Protein AF-A0A417KVK8-F1 (afdb_monomer_lite)

Secondary structure (DSSP, 8-state):
-HHHHHHHHHHHHTT-----S--TTTT-HHHHHHHHHHHHHHHHHHHHHTTS----GGGHHHHHHHHHHTTHHHHHHHHHHHHHHHHHHHH-TTHHHHHIIIIIIHHHHHHHHHHHHHHHHHHHTT----HHHHHHHHTTSS-SSS--HHHHHHHHHHHHHHHHHHHTTT-HHHHHHHHHHHHHHHHHHHTTTS-GGGTSSTHHHHHHHHHHHHHHHHHHHHTSSTTGGGTTHHHHHHHHHHHHHH-

Structure (mmCIF, N/CA/C/O backbone):
data_AF-A0A417KVK8-F1
#
_entry.id   AF-A0A417KVK8-F1
#
loop_
_atom_site.group_PDB
_atom_site.id
_atom_site.type_symbol
_atom_site.label_atom_id
_atom_site.label_alt_id
_atom_site.label_comp_id
_atom_site.label_asym_id
_atom_site.label_entity_id
_atom_site.label_seq_id
_atom_site.pdbx_PDB_ins_code
_atom_site.Cartn_x
_atom_site.Cartn_y
_atom_site.Cartn_z
_atom_site.occupancy
_atom_site.B_iso_or_equiv
_atom_site.auth_seq_id
_atom_site.auth_comp_id
_atom_site.auth_asym_id
_atom_site.auth_atom_id
_atom_site.pdbx_PDB_model_num
ATOM 1 N N . MET A 1 1 ? 13.192 10.865 -20.534 1.00 74.31 1 MET A N 1
ATOM 2 C CA . MET A 1 1 ? 12.092 11.013 -19.548 1.00 74.31 1 MET A CA 1
ATOM 3 C C . MET A 1 1 ? 11.562 12.454 -19.491 1.00 74.31 1 MET A C 1
ATOM 5 O O . MET A 1 1 ? 10.431 12.672 -19.072 1.00 74.31 1 MET A O 1
ATOM 9 N N . THR A 1 2 ? 12.319 13.420 -20.015 1.00 75.25 2 THR A N 1
ATOM 10 C CA . THR A 1 2 ? 11.975 14.846 -20.167 1.00 75.25 2 THR A CA 1
ATOM 11 C C . THR A 1 2 ? 10.549 15.173 -20.626 1.00 75.25 2 THR A C 1
ATOM 13 O O . THR A 1 2 ? 9.861 15.899 -19.918 1.00 75.25 2 THR A O 1
ATOM 16 N N . ILE A 1 3 ? 10.072 14.644 -21.763 1.00 79.25 3 ILE A N 1
ATOM 17 C CA . ILE A 1 3 ? 8.721 14.967 -22.276 1.00 79.25 3 ILE A CA 1
ATOM 18 C C . ILE A 1 3 ? 7.646 14.557 -21.263 1.00 79.25 3 ILE A C 1
ATOM 20 O O . ILE A 1 3 ? 6.765 15.348 -20.951 1.00 79.25 3 ILE A O 1
ATOM 24 N N . VAL A 1 4 ? 7.769 13.359 -20.681 1.00 78.69 4 VAL A N 1
ATOM 25 C CA . VAL A 1 4 ? 6.835 12.851 -19.665 1.00 78.69 4 VAL A CA 1
ATOM 26 C C . VAL A 1 4 ? 6.822 13.754 -18.430 1.00 78.69 4 VAL A C 1
ATOM 28 O O . VAL A 1 4 ? 5.748 14.079 -17.933 1.00 78.69 4 VAL A O 1
ATOM 31 N N . LEU A 1 5 ? 7.991 14.200 -17.955 1.00 76.19 5 LEU A N 1
ATOM 32 C CA . LEU A 1 5 ? 8.084 15.126 -16.820 1.00 76.19 5 LEU A CA 1
ATOM 33 C C . LEU A 1 5 ? 7.424 16.474 -17.118 1.00 76.19 5 LEU A C 1
ATOM 35 O O . LEU A 1 5 ? 6.699 16.989 -16.271 1.00 76.19 5 LEU A O 1
ATOM 39 N N . ILE A 1 6 ? 7.639 17.020 -18.316 1.00 78.44 6 ILE A N 1
ATOM 40 C CA . ILE A 1 6 ? 7.026 18.278 -18.756 1.00 78.44 6 ILE A CA 1
ATOM 41 C C . ILE A 1 6 ? 5.503 18.124 -18.821 1.00 78.44 6 ILE A C 1
ATOM 43 O O . ILE A 1 6 ? 4.779 18.947 -18.267 1.00 78.44 6 ILE A O 1
ATOM 47 N N . THR A 1 7 ? 5.000 17.044 -19.425 1.00 80.50 7 THR A N 1
ATOM 48 C CA . THR A 1 7 ? 3.560 16.762 -19.489 1.00 80.50 7 THR A CA 1
ATOM 49 C C . THR A 1 7 ? 2.951 16.624 -18.096 1.00 80.50 7 THR A C 1
ATOM 51 O O . THR A 1 7 ? 1.935 17.250 -17.815 1.00 80.50 7 THR A O 1
ATOM 54 N N . VAL A 1 8 ? 3.580 15.859 -17.200 1.00 77.19 8 VAL A N 1
ATOM 55 C CA . VAL A 1 8 ? 3.133 15.710 -15.806 1.00 77.19 8 VAL A CA 1
ATOM 56 C C . VAL A 1 8 ? 3.113 17.056 -15.084 1.00 77.19 8 VAL A C 1
ATOM 58 O O . VAL A 1 8 ? 2.142 17.357 -14.396 1.00 77.19 8 VAL A O 1
ATOM 61 N N . PHE A 1 9 ? 4.152 17.874 -15.253 1.00 76.50 9 PHE A N 1
ATOM 62 C CA . PHE A 1 9 ? 4.239 19.201 -14.649 1.00 76.50 9 PHE A CA 1
ATOM 63 C C . PHE A 1 9 ? 3.091 20.105 -15.109 1.00 76.50 9 PHE A C 1
ATOM 65 O O . PHE A 1 9 ? 2.411 20.703 -14.279 1.00 76.50 9 PHE A O 1
ATOM 72 N N . PHE A 1 10 ? 2.802 20.141 -16.411 1.00 79.50 10 PHE A N 1
ATOM 73 C CA . PHE A 1 10 ? 1.665 20.903 -16.923 1.00 79.50 10 PHE A CA 1
ATOM 74 C C . PHE A 1 10 ? 0.318 20.337 -16.465 1.00 79.50 10 PHE A C 1
ATOM 76 O O . PHE A 1 10 ? -0.562 21.119 -16.133 1.00 79.50 10 PHE A O 1
ATOM 83 N N . LEU A 1 11 ? 0.150 19.014 -16.374 1.00 76.12 11 LEU A N 1
ATOM 84 C CA . LEU A 1 11 ? -1.084 18.399 -15.858 1.00 76.12 11 LEU A CA 1
ATOM 85 C C . LEU A 1 11 ? -1.341 18.739 -14.384 1.00 76.12 11 LEU A C 1
ATOM 87 O O . LEU A 1 11 ? -2.485 18.962 -14.002 1.00 76.12 11 LEU A O 1
ATOM 91 N N . ILE A 1 12 ? -0.280 18.805 -13.579 1.00 72.38 12 ILE A N 1
ATOM 92 C CA . ILE A 1 12 ? -0.307 19.251 -12.179 1.00 72.38 12 ILE A CA 1
ATOM 93 C C . ILE A 1 12 ? -0.721 20.730 -12.097 1.00 72.38 12 ILE A C 1
ATOM 95 O O . ILE A 1 12 ? -1.483 21.109 -11.220 1.00 72.38 12 ILE A O 1
ATOM 99 N N . LEU A 1 13 ? -0.268 21.583 -13.016 1.00 71.12 13 LEU A N 1
ATOM 100 C CA . LEU A 1 13 ? -0.592 23.016 -12.986 1.00 71.12 13 LEU A CA 1
ATOM 101 C C . LEU A 1 13 ? -1.913 23.384 -13.679 1.00 71.12 13 LEU A C 1
ATOM 103 O O . LEU A 1 13 ? -2.483 24.436 -13.404 1.00 71.12 13 LEU A O 1
ATOM 107 N N . TRP A 1 14 ? -2.422 22.542 -14.582 1.00 67.38 14 TRP A N 1
ATOM 108 C CA . TRP A 1 14 ? -3.566 22.864 -15.446 1.00 67.38 14 TRP A CA 1
ATOM 109 C C . TRP A 1 14 ? -4.837 23.221 -14.663 1.00 67.38 14 TRP A C 1
ATOM 111 O O . TRP A 1 14 ? -5.709 23.936 -15.155 1.00 67.38 14 TRP A O 1
ATOM 121 N N . ARG A 1 15 ? -4.968 22.724 -13.434 1.00 63.44 15 ARG A N 1
ATOM 122 C CA . ARG A 1 15 ? -6.154 22.937 -12.605 1.00 63.44 15 ARG A CA 1
ATOM 123 C C . ARG A 1 15 ? -5.766 23.113 -11.147 1.00 63.44 15 ARG A C 1
ATOM 125 O O . ARG A 1 15 ? -6.231 22.389 -10.280 1.00 63.44 15 ARG A O 1
ATOM 132 N N . SER A 1 16 ? -4.831 24.032 -10.947 1.00 63.03 16 SER A N 1
ATOM 133 C CA . SER A 1 16 ? -4.164 24.286 -9.686 1.00 63.03 16 SER A CA 1
ATOM 134 C C . SER A 1 16 ? -4.627 25.637 -9.086 1.00 63.03 16 SER A C 1
ATOM 136 O O . SER A 1 16 ? -4.279 26.685 -9.633 1.00 63.03 16 SER A O 1
ATOM 138 N N . ARG A 1 17 ? -5.394 25.664 -7.981 1.00 55.22 17 ARG A N 1
ATOM 139 C CA . ARG A 1 17 ? -5.840 26.893 -7.277 1.00 55.22 17 ARG A CA 1
ATOM 140 C C . ARG A 1 17 ? -5.241 27.086 -5.887 1.00 55.22 17 ARG A C 1
ATOM 142 O O . ARG A 1 17 ? -5.556 26.347 -4.959 1.00 55.22 17 ARG A O 1
ATOM 149 N N . ILE A 1 18 ? -4.517 28.186 -5.691 1.00 57.28 18 ILE A N 1
ATOM 150 C CA . ILE A 1 18 ? -3.915 28.552 -4.399 1.00 57.28 18 ILE A CA 1
ATOM 151 C C . ILE A 1 18 ? -4.988 28.717 -3.308 1.00 57.28 18 ILE A C 1
ATOM 153 O O . ILE A 1 18 ? -5.896 29.541 -3.425 1.00 57.28 18 ILE A O 1
ATOM 157 N N . CYS A 1 19 ? -4.864 27.951 -2.220 1.00 55.81 19 CYS A N 1
ATOM 158 C CA . CYS A 1 19 ? -5.736 28.060 -1.051 1.00 55.81 19 CYS A CA 1
ATOM 159 C C . CYS A 1 19 ? -5.069 28.922 0.037 1.00 55.81 19 CYS A C 1
ATOM 161 O O . CYS A 1 19 ? -4.120 28.487 0.692 1.00 55.81 19 CYS A O 1
ATOM 163 N N . ASN A 1 20 ? -5.567 30.150 0.222 1.00 48.94 20 ASN A N 1
ATOM 164 C CA . ASN A 1 20 ? -4.987 31.135 1.149 1.00 48.94 20 ASN A CA 1
ATOM 165 C C . ASN A 1 20 ? -5.383 30.922 2.622 1.00 48.94 20 ASN A C 1
ATOM 167 O O . ASN A 1 20 ? -4.657 31.349 3.516 1.00 48.94 20 ASN A O 1
ATOM 171 N N . ASN A 1 21 ? -6.489 30.223 2.887 1.00 52.25 21 ASN A N 1
ATOM 172 C CA . ASN A 1 21 ? -6.938 29.897 4.242 1.00 52.25 21 ASN A CA 1
ATOM 173 C C . ASN A 1 21 ? -6.628 28.426 4.546 1.00 52.25 21 ASN A C 1
ATOM 175 O O . ASN A 1 21 ? -6.620 27.589 3.648 1.00 52.25 21 ASN A O 1
ATOM 179 N N . GLY A 1 22 ? -6.314 28.096 5.803 1.00 53.50 22 GLY A N 1
ATOM 180 C CA . GLY A 1 22 ? -6.083 26.701 6.200 1.00 53.50 22 GLY A CA 1
ATOM 181 C C . GLY A 1 22 ? -7.221 25.783 5.752 1.00 53.50 22 GLY A C 1
ATOM 182 O O . GLY A 1 22 ? -8.382 26.171 5.806 1.00 53.50 22 GLY A O 1
ATOM 183 N N . TYR A 1 23 ? -6.880 24.583 5.283 1.00 58.12 23 TYR A N 1
ATOM 184 C CA . TYR A 1 23 ? -7.872 23.599 4.867 1.00 58.12 23 TYR A CA 1
ATOM 185 C C . TYR A 1 23 ? -8.206 22.662 6.032 1.00 58.12 23 TYR A C 1
ATOM 187 O O . TYR A 1 23 ? -7.386 21.828 6.422 1.00 58.12 23 TYR A O 1
ATOM 195 N N . ASP A 1 24 ? -9.428 22.775 6.552 1.00 59.59 24 ASP A N 1
ATOM 196 C CA . ASP A 1 24 ? -9.931 21.960 7.669 1.00 59.59 24 ASP A CA 1
ATOM 197 C C . ASP A 1 24 ? -10.247 20.508 7.267 1.00 59.59 24 ASP A C 1
ATOM 199 O O . ASP A 1 24 ? -10.441 19.638 8.116 1.00 59.59 24 ASP A O 1
ATOM 203 N N . GLY A 1 25 ? -10.254 20.203 5.966 1.00 66.50 25 GLY A N 1
ATOM 204 C CA . GLY A 1 25 ? -1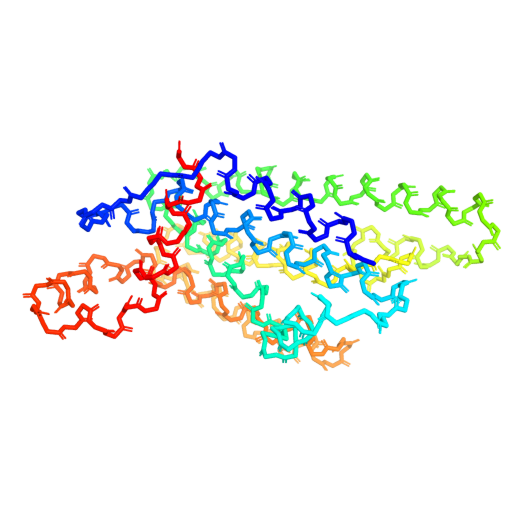0.509 18.863 5.439 1.00 66.50 25 GLY A CA 1
ATOM 205 C C . GLY A 1 25 ? -9.288 17.937 5.425 1.00 66.50 25 GLY A C 1
ATOM 206 O O . GLY A 1 25 ? -9.289 16.967 4.662 1.00 66.50 25 GLY A O 1
ATOM 207 N N . TYR A 1 26 ? -8.248 18.194 6.228 1.00 70.38 26 TYR A N 1
ATOM 208 C CA . TYR A 1 26 ? -7.096 17.291 6.300 1.00 70.38 26 TYR A CA 1
ATOM 209 C C . TYR A 1 26 ? -7.546 15.862 6.633 1.00 70.38 26 TYR A C 1
ATOM 211 O O . TYR A 1 26 ? -8.398 15.623 7.491 1.00 70.38 26 TYR A O 1
ATOM 219 N N . MET A 1 27 ? -7.000 14.889 5.898 1.00 78.00 27 MET A N 1
ATOM 220 C CA . MET A 1 27 ? -7.424 13.481 5.946 1.00 78.00 27 MET A CA 1
ATOM 221 C C . MET A 1 27 ? -8.850 13.205 5.424 1.00 78.00 27 MET A C 1
ATOM 223 O O . MET A 1 27 ? -9.421 12.149 5.726 1.00 78.00 27 MET A O 1
ATOM 227 N N . SER A 1 28 ? -9.431 14.102 4.617 1.00 81.94 28 SER A N 1
ATOM 228 C CA . SER A 1 28 ? -10.636 13.804 3.835 1.00 81.94 28 SER A CA 1
ATOM 229 C C . SER A 1 28 ? -10.352 12.751 2.759 1.00 81.94 28 SER A C 1
ATOM 231 O O . SER A 1 28 ? -9.211 12.512 2.346 1.00 81.94 28 SER A O 1
ATOM 233 N N . ARG A 1 29 ? -11.413 12.089 2.282 1.00 82.56 29 ARG A N 1
ATOM 234 C CA . ARG A 1 29 ? -11.294 11.122 1.180 1.00 82.56 29 ARG A CA 1
ATOM 235 C C . ARG A 1 29 ? -10.738 11.787 -0.078 1.00 82.56 29 ARG A C 1
ATOM 237 O O . ARG A 1 29 ? -9.878 11.204 -0.724 1.00 82.56 29 ARG A O 1
ATOM 244 N N . GLU A 1 30 ? -11.208 12.990 -0.379 1.00 80.50 30 GLU A N 1
ATOM 245 C CA . GLU A 1 30 ? -10.742 13.781 -1.513 1.00 80.50 30 GLU A CA 1
ATOM 246 C C . GLU A 1 30 ? -9.243 14.065 -1.386 1.00 80.50 30 GLU A C 1
ATOM 248 O O . GLU A 1 30 ? -8.463 13.634 -2.228 1.00 80.50 30 GLU A O 1
ATOM 253 N N . GLN A 1 31 ? -8.797 14.641 -0.268 1.00 79.62 31 GLN A N 1
ATOM 254 C CA . GLN A 1 31 ? -7.387 14.983 -0.085 1.00 79.62 31 GLN A CA 1
ATOM 255 C C . GLN A 1 31 ? -6.461 13.767 -0.098 1.00 79.62 31 GLN A C 1
ATOM 257 O O . GLN A 1 31 ? -5.410 13.796 -0.734 1.00 79.62 31 GLN A O 1
ATOM 262 N N . THR A 1 32 ? -6.840 12.679 0.571 1.00 83.81 32 THR A N 1
ATOM 263 C CA . THR A 1 32 ? -6.030 11.449 0.555 1.00 83.81 32 THR A CA 1
ATOM 264 C C . THR A 1 32 ? -5.944 10.834 -0.845 1.00 83.81 32 THR A C 1
ATOM 266 O O . THR A 1 32 ? -4.894 10.304 -1.210 1.00 83.81 32 THR A O 1
ATOM 269 N N . GLN A 1 33 ? -7.000 10.944 -1.661 1.00 80.88 33 GLN A N 1
ATOM 270 C CA . GLN A 1 33 ? -6.974 10.540 -3.069 1.00 80.88 33 GLN A CA 1
ATOM 271 C C . GLN A 1 33 ? -6.077 11.448 -3.912 1.00 80.88 33 GLN A C 1
ATOM 273 O O . GLN A 1 33 ? -5.300 10.926 -4.707 1.00 80.88 33 GLN A O 1
ATOM 278 N N . MET A 1 34 ? -6.128 12.767 -3.713 1.00 80.81 34 MET A N 1
ATOM 279 C CA . MET A 1 34 ? -5.267 13.716 -4.427 1.00 80.81 34 MET A CA 1
ATOM 280 C C . MET A 1 34 ? -3.782 13.472 -4.121 1.00 80.81 34 MET A C 1
ATOM 282 O O . MET A 1 34 ? -2.969 13.375 -5.038 1.00 80.81 34 MET A O 1
ATOM 286 N N . ILE A 1 35 ? -3.433 13.274 -2.843 1.00 81.94 35 ILE A N 1
ATOM 287 C CA . ILE A 1 35 ? -2.062 12.935 -2.431 1.00 81.94 35 ILE A CA 1
ATOM 288 C C . ILE A 1 35 ? -1.630 11.619 -3.087 1.00 81.94 35 ILE A C 1
ATOM 290 O O . ILE A 1 35 ? -0.596 11.575 -3.745 1.00 81.94 35 ILE A O 1
ATOM 294 N N . ASN A 1 36 ? -2.437 10.559 -2.988 1.00 83.44 36 ASN A N 1
ATOM 295 C CA . ASN A 1 36 ? -2.136 9.290 -3.660 1.00 83.44 36 ASN A CA 1
ATOM 296 C C . ASN A 1 36 ? -2.001 9.439 -5.186 1.00 83.44 36 ASN A C 1
ATOM 298 O O . ASN A 1 36 ? -1.184 8.747 -5.786 1.00 83.44 36 ASN A O 1
ATOM 302 N N . GLY A 1 37 ? -2.757 10.350 -5.805 1.00 83.06 37 GLY A N 1
ATOM 303 C CA . GLY A 1 37 ? -2.653 10.708 -7.221 1.00 83.06 37 GLY A CA 1
ATOM 304 C C . GLY A 1 37 ? -1.284 11.284 -7.601 1.00 83.06 37 GLY A C 1
ATOM 305 O O . GLY A 1 37 ? -0.702 10.906 -8.613 1.00 83.06 37 GLY A O 1
ATOM 306 N N . ILE A 1 38 ? -0.707 12.137 -6.760 1.00 81.62 38 ILE A N 1
ATOM 307 C CA . ILE A 1 38 ? 0.657 12.645 -6.978 1.00 81.62 38 ILE A CA 1
ATOM 308 C C . ILE A 1 38 ? 1.688 11.532 -6.761 1.00 81.62 38 ILE A C 1
ATOM 310 O O . ILE A 1 38 ? 2.600 11.348 -7.567 1.00 81.62 38 ILE A O 1
ATOM 314 N N . PHE A 1 39 ? 1.527 10.734 -5.706 1.00 83.81 39 PHE A N 1
ATOM 315 C CA . PHE A 1 39 ? 2.459 9.648 -5.408 1.00 83.81 39 PHE A CA 1
ATOM 316 C C . PHE A 1 39 ? 2.421 8.527 -6.459 1.00 83.81 39 PHE A C 1
ATOM 318 O O . PHE A 1 39 ? 3.457 7.915 -6.710 1.00 83.81 39 PHE A O 1
ATOM 325 N N . ILE A 1 40 ? 1.287 8.269 -7.126 1.00 86.69 40 ILE A N 1
ATOM 326 C CA . ILE A 1 40 ? 1.214 7.213 -8.155 1.00 86.69 40 ILE A CA 1
ATOM 327 C C . ILE A 1 40 ? 1.977 7.627 -9.410 1.00 86.69 40 ILE A C 1
ATOM 329 O O . ILE A 1 40 ? 2.618 6.786 -10.034 1.00 86.69 40 ILE A O 1
ATOM 333 N N . ILE A 1 41 ? 2.002 8.925 -9.722 1.00 83.38 41 ILE A N 1
ATOM 334 C CA . ILE A 1 41 ? 2.847 9.472 -10.785 1.00 83.38 41 ILE A CA 1
ATOM 335 C C . ILE A 1 41 ? 4.326 9.272 -10.432 1.00 83.38 41 ILE A C 1
ATOM 337 O O . ILE A 1 41 ? 5.097 8.827 -11.277 1.00 83.38 41 ILE A O 1
ATOM 341 N N . LEU A 1 42 ? 4.728 9.518 -9.179 1.00 82.69 42 LEU A N 1
ATOM 342 C CA . LEU A 1 42 ? 6.103 9.259 -8.732 1.00 82.69 42 LEU A CA 1
ATOM 343 C C . LEU A 1 42 ? 6.476 7.770 -8.821 1.00 82.69 42 LEU A C 1
ATOM 345 O O . LEU A 1 42 ? 7.580 7.443 -9.256 1.00 82.69 42 LEU A O 1
ATOM 349 N N . VAL A 1 43 ? 5.563 6.862 -8.455 1.00 86.19 43 VAL A N 1
ATOM 350 C CA . VAL A 1 43 ? 5.755 5.408 -8.620 1.00 86.19 43 VAL A CA 1
ATOM 351 C C . VAL A 1 43 ? 5.900 5.041 -10.096 1.00 86.19 43 VAL A C 1
ATOM 353 O O . VAL A 1 43 ? 6.817 4.301 -10.452 1.00 86.19 43 VAL A O 1
ATOM 356 N N . PHE A 1 44 ? 5.039 5.581 -10.961 1.00 85.06 44 PHE A N 1
ATOM 357 C CA . PHE A 1 44 ? 5.108 5.360 -12.403 1.00 85.06 44 PHE A CA 1
ATOM 358 C C . PHE A 1 44 ? 6.448 5.826 -12.980 1.00 85.06 44 PHE A C 1
ATOM 360 O O . PHE A 1 44 ? 7.128 5.050 -13.647 1.00 85.06 44 PHE A O 1
ATOM 367 N N . LEU A 1 45 ? 6.877 7.051 -12.663 1.00 83.12 45 LEU A N 1
ATOM 368 C CA . LEU A 1 45 ? 8.162 7.595 -13.110 1.00 83.12 45 LEU A CA 1
ATOM 369 C C . LEU A 1 45 ? 9.345 6.769 -12.597 1.00 83.12 45 LEU A C 1
ATOM 371 O O . LEU A 1 45 ? 10.318 6.570 -13.321 1.00 83.12 45 LEU A O 1
ATOM 375 N N . ARG A 1 46 ? 9.267 6.245 -11.368 1.00 84.19 46 ARG A N 1
ATOM 376 C CA . ARG A 1 46 ? 10.299 5.358 -10.824 1.00 84.19 46 ARG A CA 1
ATOM 377 C C . ARG A 1 46 ? 10.411 4.062 -11.613 1.00 84.19 46 ARG A C 1
ATOM 379 O O . ARG A 1 46 ? 11.530 3.652 -11.894 1.00 84.19 46 ARG A O 1
ATOM 386 N N . HIS A 1 47 ? 9.291 3.433 -11.958 1.00 84.62 47 HIS A N 1
ATOM 387 C CA . HIS A 1 47 ? 9.312 2.244 -12.808 1.00 84.62 47 HIS A CA 1
ATOM 388 C C . HIS A 1 47 ? 9.811 2.574 -14.210 1.00 84.62 47 HIS A C 1
ATOM 390 O O . HIS A 1 47 ? 10.650 1.854 -14.734 1.00 84.62 47 HIS A O 1
ATOM 396 N N . PHE A 1 48 ? 9.382 3.697 -14.784 1.00 82.75 48 PHE A N 1
ATOM 397 C CA . PHE A 1 48 ? 9.849 4.148 -16.092 1.00 82.75 48 PHE A CA 1
ATOM 398 C C . PHE A 1 48 ? 11.371 4.345 -16.129 1.00 82.75 48 PHE A C 1
ATOM 400 O O . PHE A 1 48 ? 12.026 3.867 -17.050 1.00 82.75 48 PHE A O 1
ATOM 407 N N . ASN A 1 49 ? 11.949 4.949 -15.087 1.00 81.75 49 ASN A N 1
ATOM 408 C CA . ASN A 1 49 ? 13.396 5.118 -14.920 1.00 81.75 49 ASN A CA 1
ATOM 409 C C . ASN A 1 49 ? 14.178 3.785 -14.906 1.00 81.75 49 ASN A C 1
ATOM 411 O O . ASN A 1 49 ? 15.360 3.762 -15.216 1.00 81.75 49 ASN A O 1
ATOM 415 N N . GLN A 1 50 ? 13.547 2.650 -14.589 1.00 81.06 50 GLN A N 1
ATOM 416 C CA . GLN A 1 50 ? 14.225 1.346 -14.674 1.00 81.06 50 GLN A CA 1
ATOM 417 C C . GLN A 1 50 ? 14.474 0.904 -16.124 1.00 81.06 50 GLN A C 1
ATOM 419 O O . GLN A 1 50 ? 15.318 0.043 -16.354 1.00 81.06 50 GLN A O 1
ATOM 424 N N . TYR A 1 51 ? 13.760 1.492 -17.088 1.00 79.25 51 TYR A N 1
ATOM 425 C CA . TYR A 1 51 ? 13.797 1.106 -18.500 1.00 79.25 51 TYR A CA 1
ATOM 426 C C . TYR A 1 51 ? 14.449 2.150 -19.412 1.00 79.25 51 TYR A C 1
ATOM 428 O O . TYR A 1 51 ? 14.703 1.858 -20.578 1.00 79.25 51 TYR A O 1
ATOM 436 N N . VAL A 1 52 ? 14.715 3.364 -18.920 1.00 80.50 52 VAL A N 1
ATOM 437 C CA . VAL A 1 52 ? 15.303 4.447 -19.722 1.00 80.50 52 VAL A CA 1
ATOM 438 C C . VAL A 1 52 ? 16.554 5.007 -19.061 1.00 80.50 52 VAL A C 1
ATOM 440 O O . VAL A 1 52 ? 16.596 5.200 -17.850 1.00 80.50 52 VAL A O 1
ATOM 443 N N . GLN A 1 53 ? 17.571 5.315 -19.865 1.00 74.12 53 GLN A N 1
ATOM 444 C CA . GLN A 1 53 ? 18.743 6.037 -19.378 1.00 74.12 53 GLN A CA 1
ATOM 445 C C . GLN A 1 53 ? 18.398 7.513 -19.167 1.00 74.12 53 GLN A C 1
ATOM 447 O O . GLN A 1 53 ? 17.746 8.135 -20.011 1.00 74.12 53 GLN A O 1
ATOM 452 N N . LEU A 1 54 ? 18.839 8.062 -18.036 1.00 72.00 54 LEU A N 1
ATOM 453 C CA . LEU A 1 54 ? 18.614 9.454 -17.667 1.00 72.00 54 LEU A CA 1
ATOM 454 C C . LEU A 1 54 ? 19.907 10.244 -17.788 1.00 72.00 54 LEU A C 1
ATOM 456 O O . LEU A 1 54 ? 20.829 10.047 -17.000 1.00 72.00 54 LEU A O 1
ATOM 460 N N . ASN A 1 55 ? 19.948 11.142 -18.766 1.00 70.25 55 ASN A N 1
ATOM 461 C CA . ASN A 1 55 ? 21.141 11.910 -19.121 1.00 70.25 55 ASN A CA 1
ATOM 462 C C . ASN A 1 55 ? 20.884 13.429 -19.125 1.00 70.25 55 ASN A C 1
ATOM 464 O O . ASN A 1 55 ? 21.815 14.203 -19.333 1.00 70.25 55 ASN A O 1
ATOM 468 N N . ALA A 1 56 ? 19.641 13.885 -18.920 1.00 77.31 56 ALA A N 1
ATOM 469 C CA . ALA A 1 56 ? 19.289 15.300 -19.030 1.00 77.31 56 ALA A CA 1
ATOM 470 C C . ALA A 1 56 ? 19.266 16.018 -17.669 1.00 77.31 56 ALA A C 1
ATOM 472 O O . ALA A 1 56 ? 18.818 15.481 -16.660 1.00 77.31 56 ALA A O 1
ATOM 473 N N . VAL A 1 57 ? 19.666 17.295 -17.651 1.00 74.19 57 VAL A N 1
ATOM 474 C CA . VAL A 1 57 ? 19.719 18.132 -16.431 1.00 74.19 57 VAL A CA 1
ATOM 475 C C . VAL A 1 57 ? 18.349 18.262 -15.750 1.00 74.19 57 VAL A C 1
ATOM 477 O O . VAL A 1 57 ? 18.255 18.253 -14.525 1.00 74.19 57 VAL A O 1
ATOM 480 N N . ILE A 1 58 ? 17.266 18.302 -16.531 1.00 73.94 58 ILE A N 1
ATOM 481 C CA . ILE A 1 58 ? 15.884 18.357 -16.022 1.00 73.94 58 ILE A CA 1
ATOM 482 C C . ILE A 1 58 ? 15.469 17.096 -15.241 1.00 73.94 58 ILE A C 1
ATOM 484 O O . ILE A 1 58 ? 14.482 17.110 -14.510 1.00 73.94 58 ILE A O 1
ATOM 488 N N . GLU A 1 59 ? 16.229 16.005 -15.361 1.00 75.81 59 GLU A N 1
ATOM 489 C CA . GLU A 1 59 ? 15.971 14.725 -14.697 1.00 75.81 59 GLU A CA 1
ATOM 490 C C . GLU A 1 59 ? 16.648 14.658 -13.306 1.00 75.81 59 GLU A C 1
ATOM 492 O O . GLU A 1 59 ? 16.264 13.832 -12.474 1.00 75.81 59 GLU A O 1
ATOM 497 N N . VAL A 1 60 ? 17.583 15.576 -12.996 1.00 78.62 60 VAL A N 1
ATOM 498 C CA . VAL A 1 60 ? 18.322 15.649 -11.715 1.00 78.62 60 VAL A CA 1
ATOM 499 C C . VAL A 1 60 ? 17.405 15.829 -10.494 1.00 78.62 60 VAL A C 1
ATOM 501 O O . VAL A 1 60 ? 17.577 15.082 -9.525 1.00 78.62 60 VAL A O 1
ATOM 504 N N . PRO A 1 61 ? 16.400 16.732 -10.496 1.00 77.88 61 PRO A N 1
ATOM 505 C CA . PRO A 1 61 ? 15.489 16.871 -9.359 1.00 77.88 61 PRO A CA 1
ATOM 506 C C . PRO A 1 61 ? 14.701 15.586 -9.084 1.00 77.88 61 PRO A C 1
ATOM 508 O O . PRO A 1 61 ? 14.575 15.168 -7.935 1.00 77.88 61 PRO A O 1
ATOM 511 N N . PHE A 1 62 ? 14.221 14.913 -10.134 1.00 77.94 62 PHE A N 1
ATOM 512 C CA . PHE A 1 62 ? 13.520 13.639 -9.994 1.00 77.94 62 PHE A CA 1
ATOM 513 C C . PHE A 1 62 ? 14.435 12.549 -9.424 1.00 77.94 62 PHE A C 1
ATOM 515 O O . PHE A 1 62 ? 14.032 11.837 -8.507 1.00 77.94 62 PHE A O 1
ATOM 522 N N . LEU A 1 63 ? 15.672 12.437 -9.914 1.00 79.38 63 LEU A N 1
ATOM 523 C CA . LEU A 1 63 ? 16.657 11.477 -9.407 1.00 79.38 63 LEU A CA 1
ATOM 524 C C . LEU A 1 63 ? 16.958 11.692 -7.919 1.00 79.38 63 LEU A C 1
ATOM 526 O O . LEU A 1 63 ? 16.997 10.729 -7.148 1.00 79.38 63 LEU A O 1
ATOM 530 N N . TYR A 1 64 ? 17.117 12.950 -7.507 1.00 79.38 64 TYR A N 1
ATOM 531 C CA . TYR A 1 64 ? 17.333 13.322 -6.112 1.00 79.38 64 TYR A CA 1
ATOM 532 C C . TYR A 1 64 ? 16.131 12.955 -5.230 1.00 79.38 64 TYR A C 1
ATOM 534 O O . TYR A 1 64 ? 16.293 12.278 -4.212 1.00 79.38 64 TYR A O 1
ATOM 542 N N . LEU A 1 65 ? 14.913 13.310 -5.655 1.00 74.75 65 LEU A N 1
ATOM 543 C CA . LEU A 1 65 ? 13.679 12.957 -4.945 1.00 74.75 65 LEU A CA 1
ATOM 544 C C . LEU A 1 65 ? 13.483 11.439 -4.868 1.00 74.75 65 LEU A C 1
ATOM 546 O O . LEU A 1 65 ? 13.165 10.915 -3.805 1.00 74.75 65 LEU A O 1
ATOM 550 N N . ASN A 1 66 ? 13.717 10.712 -5.960 1.00 76.94 66 ASN A N 1
ATOM 551 C CA . ASN A 1 66 ? 13.605 9.255 -6.002 1.00 76.94 66 ASN A CA 1
ATOM 552 C C . ASN A 1 66 ? 14.581 8.583 -5.021 1.00 76.94 66 ASN A C 1
ATOM 554 O O . ASN A 1 66 ? 14.208 7.629 -4.334 1.00 76.94 66 ASN A O 1
ATOM 558 N N . LYS A 1 67 ? 15.806 9.112 -4.901 1.00 77.75 67 LYS A N 1
ATOM 559 C CA . LYS A 1 67 ? 16.800 8.640 -3.927 1.00 77.75 67 LYS A CA 1
ATOM 560 C C . LYS A 1 67 ? 16.363 8.903 -2.484 1.00 77.75 67 LYS A C 1
ATOM 562 O O . LYS A 1 67 ? 16.506 8.012 -1.653 1.00 77.75 67 LYS A O 1
ATOM 567 N N . ILE A 1 68 ? 15.825 10.089 -2.191 1.00 75.75 68 ILE A N 1
ATOM 568 C CA . ILE A 1 68 ? 15.369 10.455 -0.839 1.00 75.75 68 ILE A CA 1
ATOM 569 C C . ILE A 1 68 ? 14.145 9.650 -0.432 1.00 75.75 68 ILE A C 1
ATOM 571 O O . ILE A 1 68 ? 14.114 9.064 0.648 1.00 75.75 68 ILE A O 1
ATOM 575 N N . PHE A 1 69 ? 13.116 9.639 -1.278 1.00 74.06 69 PHE A N 1
ATOM 576 C CA . PHE A 1 69 ? 11.865 9.010 -0.905 1.00 74.06 69 PHE A CA 1
ATOM 577 C C . PHE A 1 69 ? 11.999 7.494 -0.875 1.00 74.06 69 PHE A C 1
ATOM 579 O O . PHE A 1 69 ? 11.398 6.875 -0.006 1.00 74.06 69 PHE A O 1
ATOM 586 N N . GLY A 1 70 ? 12.778 6.868 -1.763 1.00 76.56 70 GLY A N 1
ATOM 587 C CA . GLY A 1 70 ? 12.973 5.420 -1.734 1.00 76.56 70 GLY A CA 1
ATOM 588 C C . GLY A 1 70 ? 11.635 4.682 -1.597 1.00 76.56 70 GLY A C 1
ATOM 589 O O . GLY A 1 70 ? 10.734 4.848 -2.415 1.00 76.56 70 GLY A O 1
ATOM 590 N N . GLN A 1 71 ? 11.463 3.869 -0.556 1.00 73.94 71 GLN A N 1
ATOM 591 C CA . GLN A 1 71 ? 10.191 3.173 -0.309 1.00 73.94 71 GLN A CA 1
ATOM 592 C C . GLN A 1 71 ? 9.110 4.011 0.403 1.00 73.94 71 GLN A C 1
ATOM 594 O O . GLN A 1 71 ? 7.949 3.604 0.435 1.00 73.94 71 GLN A O 1
ATOM 599 N N . LEU A 1 72 ? 9.443 5.205 0.899 1.00 79.81 72 LEU A N 1
ATOM 600 C CA . LEU A 1 72 ? 8.498 6.153 1.505 1.00 79.81 72 LEU A CA 1
ATOM 601 C C . LEU A 1 72 ? 7.441 6.651 0.513 1.00 79.81 72 LEU A C 1
ATOM 603 O O . LEU A 1 72 ? 6.374 7.077 0.936 1.00 79.81 72 LEU A O 1
ATOM 607 N N . ILE A 1 73 ? 7.682 6.550 -0.800 1.00 78.69 73 ILE A N 1
ATOM 608 C CA . ILE A 1 73 ? 6.646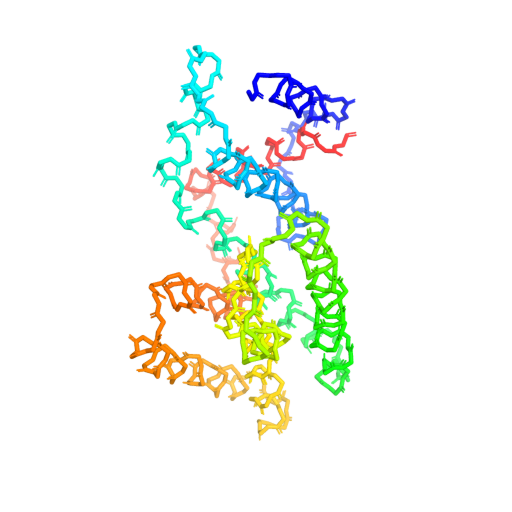 6.846 -1.806 1.00 78.69 73 ILE A CA 1
ATOM 609 C C . ILE A 1 73 ? 5.427 5.932 -1.600 1.00 78.69 73 ILE A C 1
ATOM 611 O O . ILE A 1 73 ? 4.290 6.322 -1.839 1.00 78.69 73 ILE A O 1
ATOM 615 N N . VAL A 1 74 ? 5.641 4.704 -1.127 1.00 83.25 74 VAL A N 1
ATOM 616 C CA . VAL A 1 74 ? 4.575 3.704 -1.061 1.00 83.25 74 VAL A CA 1
ATOM 617 C C . VAL A 1 74 ? 3.904 3.628 0.318 1.00 83.25 74 VAL A C 1
ATOM 619 O O . VAL A 1 74 ? 2.792 3.109 0.463 1.00 83.25 74 VAL A O 1
ATOM 622 N N . THR A 1 75 ? 4.535 4.205 1.345 1.00 88.25 75 THR A N 1
ATOM 623 C CA . THR A 1 75 ? 4.011 4.202 2.719 1.00 88.25 75 THR A CA 1
ATOM 624 C C . THR A 1 75 ? 2.718 5.000 2.847 1.00 88.25 75 THR A C 1
ATOM 626 O O . THR A 1 75 ? 1.845 4.605 3.621 1.00 88.25 75 THR A O 1
ATOM 629 N N . THR A 1 76 ? 2.543 6.062 2.055 1.00 87.69 76 THR A N 1
ATOM 630 C CA . THR A 1 76 ? 1.311 6.868 2.005 1.00 87.69 76 THR A CA 1
ATOM 631 C C . THR A 1 76 ? 0.112 6.027 1.577 1.00 87.69 76 THR A C 1
ATOM 633 O O . THR A 1 76 ? -0.910 6.023 2.266 1.00 87.69 76 THR A O 1
ATOM 636 N N . PHE A 1 77 ? 0.249 5.219 0.520 1.00 91.56 77 PHE A N 1
ATOM 637 C CA . PHE A 1 77 ? -0.821 4.324 0.079 1.00 91.56 77 PHE A CA 1
ATOM 638 C C . PHE A 1 77 ? -1.163 3.266 1.128 1.00 91.56 77 PHE A C 1
ATOM 640 O O . PHE A 1 77 ? -2.343 2.962 1.322 1.00 91.56 77 PHE A O 1
ATOM 647 N N . MET A 1 78 ? -0.158 2.702 1.808 1.00 94.31 78 MET A N 1
ATOM 648 C CA . MET A 1 78 ? -0.384 1.735 2.891 1.00 94.31 78 MET A CA 1
ATOM 649 C C . MET A 1 78 ? -1.115 2.372 4.068 1.00 94.31 78 MET A C 1
ATOM 651 O O . MET A 1 78 ? -2.138 1.851 4.518 1.00 94.31 78 MET A O 1
ATOM 655 N N . PHE A 1 79 ? -0.645 3.533 4.517 1.00 94.94 79 PHE A N 1
ATOM 656 C CA . PHE A 1 79 ? -1.249 4.275 5.615 1.00 94.94 79 PHE A CA 1
ATOM 657 C C . PHE A 1 79 ? -2.686 4.699 5.309 1.00 94.94 79 PHE A C 1
ATOM 659 O O . PHE A 1 79 ? -3.598 4.377 6.074 1.00 94.94 79 PHE A O 1
ATOM 666 N N . TYR A 1 80 ? -2.929 5.354 4.170 1.00 94.06 80 TYR A N 1
ATOM 667 C CA . TYR A 1 80 ? -4.277 5.777 3.787 1.00 94.06 80 TYR A CA 1
ATOM 668 C C . TYR A 1 80 ? -5.205 4.599 3.509 1.00 94.06 80 TYR A C 1
ATOM 670 O O . TYR A 1 80 ? -6.405 4.704 3.764 1.00 94.06 80 TYR A O 1
ATOM 678 N N . SER A 1 81 ? -4.681 3.457 3.060 1.00 95.81 81 SER A N 1
ATOM 679 C CA . SER A 1 81 ? -5.477 2.232 2.956 1.00 95.81 81 SER A CA 1
ATOM 680 C C . SER A 1 81 ? -5.942 1.736 4.322 1.00 95.81 81 SER A C 1
ATOM 682 O O . SER A 1 81 ? -7.124 1.428 4.471 1.00 95.81 81 SER A O 1
ATOM 684 N N . GLY A 1 82 ? -5.054 1.688 5.321 1.00 97.06 82 GLY A N 1
ATOM 685 C CA . GLY A 1 82 ? -5.414 1.335 6.698 1.00 97.06 82 GLY A CA 1
ATOM 686 C C . GLY A 1 82 ? -6.430 2.318 7.275 1.00 97.06 82 GLY A C 1
ATOM 687 O O . GLY A 1 82 ? -7.528 1.931 7.669 1.00 97.06 82 GLY A O 1
ATOM 688 N N . TYR A 1 83 ? -6.125 3.613 7.208 1.00 96.12 83 TYR A N 1
ATOM 689 C CA . TYR A 1 83 ? -7.016 4.678 7.671 1.00 96.12 83 TYR A CA 1
ATOM 690 C C . TYR A 1 83 ? -8.399 4.624 7.003 1.00 96.12 83 TYR A C 1
ATOM 692 O O . TYR A 1 83 ? -9.432 4.653 7.676 1.00 96.12 83 TYR A O 1
ATOM 700 N N . GLY A 1 84 ? -8.447 4.476 5.678 1.00 95.25 84 GLY A N 1
ATOM 701 C CA . GLY A 1 84 ? -9.687 4.372 4.912 1.00 95.25 84 GLY A CA 1
ATOM 702 C C . GLY A 1 84 ? -10.506 3.126 5.257 1.00 95.25 84 GLY A C 1
ATOM 703 O O . GLY A 1 84 ? -11.735 3.183 5.305 1.00 95.25 84 GLY A O 1
ATOM 704 N N . VAL A 1 85 ? -9.848 1.995 5.524 1.00 97.00 85 VAL A N 1
ATOM 705 C CA . VAL A 1 85 ? -10.524 0.770 5.971 1.00 97.00 85 VAL A CA 1
ATOM 706 C C . VAL A 1 85 ? -11.113 0.959 7.364 1.00 97.00 85 VAL A C 1
ATOM 708 O O . VAL A 1 85 ? -12.304 0.710 7.536 1.00 97.00 85 VAL A O 1
AT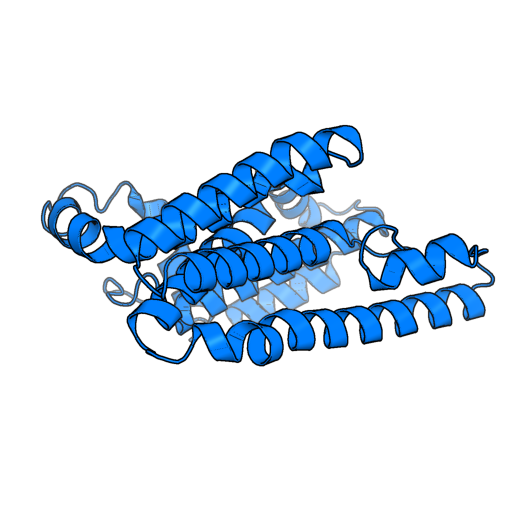OM 711 N N . MET A 1 86 ? -10.336 1.454 8.328 1.00 97.06 86 MET A N 1
ATOM 712 C CA . MET A 1 86 ? -10.818 1.626 9.700 1.00 97.06 86 MET A CA 1
ATOM 713 C C . MET A 1 86 ? -11.951 2.649 9.787 1.00 97.06 86 MET A C 1
ATOM 715 O O . MET A 1 86 ? -12.978 2.385 10.405 1.00 97.06 86 MET A O 1
ATOM 719 N N . THR A 1 87 ? -11.818 3.789 9.107 1.00 95.38 87 THR A N 1
ATOM 720 C CA . THR A 1 87 ? -12.898 4.787 9.041 1.00 95.38 87 THR A CA 1
ATOM 721 C C . THR A 1 87 ? -14.173 4.221 8.419 1.00 95.38 87 THR A C 1
ATOM 723 O O . THR A 1 87 ? -15.263 4.581 8.856 1.00 95.38 87 THR A O 1
ATOM 726 N N . SER A 1 88 ? -14.066 3.313 7.444 1.00 95.62 88 SER A N 1
ATOM 727 C CA . SER A 1 88 ? -15.235 2.633 6.875 1.00 95.62 88 SER A CA 1
ATOM 728 C C . SER A 1 88 ? -15.854 1.643 7.863 1.00 95.62 88 SER A C 1
ATOM 730 O O . SER A 1 88 ? -17.069 1.630 8.008 1.00 95.62 88 SER A O 1
ATOM 732 N N . ILE A 1 89 ? -15.040 0.869 8.591 1.00 96.12 89 ILE A N 1
ATOM 733 C CA . ILE A 1 89 ? -15.516 -0.039 9.651 1.00 96.12 89 ILE A CA 1
ATOM 734 C C . ILE A 1 89 ? -16.271 0.737 10.738 1.00 96.12 89 ILE A C 1
ATOM 736 O O . ILE A 1 89 ? -17.336 0.311 11.166 1.00 96.12 89 ILE A O 1
ATOM 740 N N . MET A 1 90 ? -15.753 1.896 11.152 1.00 94.75 90 MET A N 1
ATOM 741 C CA . MET A 1 90 ? -16.392 2.741 12.169 1.00 94.75 90 MET A CA 1
ATOM 742 C C . MET A 1 90 ? -17.715 3.360 11.698 1.00 94.75 90 MET A C 1
ATOM 744 O O . MET A 1 90 ? -18.580 3.634 12.524 1.00 94.75 90 MET A O 1
ATOM 748 N N . LYS A 1 91 ? -17.867 3.623 10.392 1.00 93.56 91 LYS A N 1
ATOM 749 C CA . LYS A 1 91 ? -19.054 4.280 9.814 1.00 93.56 91 LYS A CA 1
ATOM 750 C C . LYS A 1 91 ? -20.137 3.298 9.371 1.00 93.56 91 LYS A C 1
ATOM 752 O O . LYS A 1 91 ? -21.316 3.630 9.406 1.00 93.56 91 LYS A O 1
ATOM 757 N N . GLU A 1 92 ? -19.752 2.113 8.910 1.00 92.44 92 GLU A N 1
ATOM 758 C CA . GLU A 1 92 ? -20.645 1.137 8.290 1.00 92.44 92 GLU A CA 1
ATOM 759 C C . GLU A 1 92 ? -20.614 -0.197 9.053 1.00 92.44 92 GLU A C 1
ATOM 761 O O . GLU A 1 92 ? -19.676 -0.982 8.911 1.00 92.44 92 GLU A O 1
ATOM 766 N N . HIS A 1 93 ? -21.701 -0.526 9.760 1.00 85.25 93 HIS A N 1
ATOM 767 C CA . HIS A 1 93 ? -21.820 -1.760 10.557 1.00 85.25 93 HIS A CA 1
ATOM 768 C C . HIS A 1 93 ? -21.499 -3.046 9.765 1.00 85.25 93 HIS A C 1
ATOM 770 O O . HIS A 1 93 ? -20.821 -3.948 10.247 1.00 85.25 93 HIS A O 1
ATOM 776 N N . ASN A 1 94 ? -21.953 -3.126 8.509 1.00 92.06 94 ASN A N 1
ATOM 777 C CA . ASN A 1 94 ? -21.785 -4.309 7.655 1.00 92.06 94 ASN A CA 1
ATOM 778 C C . ASN A 1 94 ? -20.584 -4.217 6.701 1.00 92.06 94 ASN A C 1
ATOM 780 O O . ASN A 1 94 ? -20.512 -4.960 5.716 1.00 92.06 94 ASN A O 1
ATOM 784 N N . TYR A 1 95 ? -19.643 -3.301 6.938 1.00 95.69 95 TYR A N 1
ATOM 785 C CA . TYR A 1 95 ? -18.493 -3.126 6.052 1.00 95.69 95 TYR A CA 1
ATOM 786 C C . TYR A 1 95 ? -17.593 -4.361 6.008 1.00 95.69 95 TYR A C 1
ATOM 788 O O . TYR A 1 95 ? -17.259 -4.820 4.915 1.00 95.69 95 TYR A O 1
ATOM 796 N N . VAL A 1 96 ? -17.261 -4.936 7.171 1.00 96.12 96 VAL A N 1
ATOM 797 C CA . VAL A 1 96 ? -16.347 -6.089 7.299 1.00 96.12 96 VAL A CA 1
ATOM 798 C C . VAL A 1 96 ? -16.829 -7.269 6.454 1.00 96.12 96 VAL A C 1
ATOM 800 O O . VAL A 1 96 ? -16.063 -7.819 5.669 1.00 96.12 96 VAL A O 1
ATOM 803 N N . ASN A 1 97 ? -18.126 -7.587 6.497 1.00 95.38 97 ASN A N 1
ATOM 804 C CA . ASN A 1 97 ? -18.717 -8.669 5.699 1.00 95.38 97 ASN A CA 1
ATOM 805 C C . ASN A 1 97 ? -18.604 -8.443 4.185 1.00 95.38 97 ASN A C 1
ATOM 807 O O . ASN A 1 97 ? -18.578 -9.396 3.411 1.00 95.38 97 ASN A O 1
ATOM 811 N N . ARG A 1 98 ? -18.518 -7.184 3.748 1.00 96.00 98 ARG A N 1
ATOM 812 C CA . ARG A 1 98 ? -18.385 -6.817 2.334 1.00 96.00 98 ARG A CA 1
ATOM 813 C C . ARG A 1 98 ? -16.928 -6.647 1.899 1.00 96.00 98 ARG A C 1
ATOM 815 O O . ARG A 1 98 ? -16.692 -6.525 0.696 1.00 96.00 98 ARG A O 1
ATOM 822 N N . MET A 1 99 ? -15.958 -6.649 2.821 1.00 96.00 99 MET A N 1
ATOM 823 C CA . MET A 1 99 ? -14.534 -6.463 2.505 1.00 96.00 99 MET A CA 1
ATOM 824 C C . MET A 1 99 ? -13.986 -7.491 1.507 1.00 96.00 99 MET A C 1
ATOM 826 O O . MET A 1 99 ? -13.330 -7.044 0.560 1.00 96.00 99 MET A O 1
ATOM 830 N N . PRO A 1 100 ? -14.273 -8.807 1.618 1.00 96.75 100 PRO A N 1
ATOM 831 C CA . PRO A 1 100 ? -13.757 -9.785 0.662 1.00 96.75 100 PRO A CA 1
ATOM 832 C C . PRO A 1 100 ? -14.144 -9.454 -0.780 1.00 96.75 100 PRO A C 1
ATOM 834 O O . PRO A 1 100 ? -13.290 -9.422 -1.657 1.00 96.75 100 PRO A O 1
ATOM 837 N N . ARG A 1 101 ? -15.406 -9.078 -1.018 1.00 95.00 101 ARG A N 1
ATOM 838 C CA . ARG A 1 101 ? -15.885 -8.697 -2.354 1.00 95.00 101 ARG A CA 1
ATOM 839 C C . ARG A 1 101 ? -15.391 -7.315 -2.791 1.00 95.00 101 ARG A C 1
ATOM 841 O O . ARG A 1 101 ? -14.964 -7.142 -3.927 1.00 95.00 101 ARG A O 1
ATOM 848 N N . ARG A 1 102 ? -15.480 -6.307 -1.916 1.00 91.50 102 ARG A N 1
ATOM 849 C CA . ARG A 1 102 ? -15.224 -4.897 -2.276 1.00 91.50 102 ARG A CA 1
ATOM 850 C C . ARG A 1 102 ? -13.743 -4.542 -2.386 1.00 91.50 102 ARG A C 1
ATOM 852 O O . ARG A 1 102 ? -13.416 -3.608 -3.113 1.00 91.50 102 ARG A O 1
ATOM 859 N N . ARG A 1 103 ? -12.880 -5.217 -1.625 1.00 94.12 103 ARG A N 1
ATOM 860 C CA . ARG A 1 103 ? -11.450 -4.899 -1.511 1.00 94.12 103 ARG A CA 1
ATOM 861 C C . ARG A 1 103 ? -10.593 -6.028 -2.066 1.00 94.12 103 ARG A C 1
ATOM 863 O O . ARG A 1 103 ? -9.869 -5.794 -3.016 1.00 94.12 103 ARG A O 1
ATOM 870 N N . ILE A 1 104 ? -10.707 -7.236 -1.514 1.00 95.62 104 ILE A N 1
ATOM 871 C CA . ILE A 1 104 ? -9.798 -8.345 -1.846 1.00 95.62 104 ILE A CA 1
ATOM 872 C C . ILE A 1 104 ? -10.035 -8.811 -3.285 1.00 95.62 104 ILE A C 1
ATOM 874 O O . ILE A 1 104 ? -9.162 -8.649 -4.129 1.00 95.62 104 ILE A O 1
ATOM 878 N N . PHE A 1 105 ? -11.245 -9.284 -3.592 1.00 96.19 105 PHE A N 1
ATOM 879 C CA . PHE A 1 105 ? -11.597 -9.785 -4.920 1.00 96.19 105 PHE A CA 1
ATOM 880 C C . PHE A 1 105 ? -11.449 -8.712 -5.999 1.00 96.19 105 PHE A C 1
ATOM 882 O O . PHE A 1 105 ? -10.871 -8.971 -7.044 1.00 96.19 105 PHE A O 1
ATOM 889 N N . LYS A 1 106 ? -11.924 -7.486 -5.739 1.00 95.44 106 LYS A N 1
ATOM 890 C CA . LYS A 1 106 ? -11.797 -6.385 -6.703 1.00 95.44 106 LYS A CA 1
ATOM 891 C C . LYS A 1 106 ? -10.333 -6.067 -7.030 1.00 95.44 106 LYS A C 1
ATOM 893 O O . LYS A 1 106 ? -10.016 -5.862 -8.196 1.00 95.44 106 LYS A O 1
ATOM 898 N N . THR A 1 107 ? -9.461 -5.995 -6.022 1.00 94.94 107 THR A N 1
ATOM 899 C CA . THR A 1 107 ? -8.033 -5.725 -6.241 1.00 94.94 107 THR A CA 1
ATOM 900 C C . THR A 1 107 ? -7.351 -6.895 -6.944 1.00 94.94 107 THR A C 1
ATOM 902 O O . THR A 1 107 ? -6.597 -6.657 -7.879 1.00 94.94 107 THR A O 1
ATOM 905 N N . MET A 1 108 ? -7.649 -8.132 -6.537 1.00 95.25 108 MET A N 1
ATOM 906 C CA . MET A 1 108 ? -7.105 -9.340 -7.160 1.00 95.25 108 MET A CA 1
ATOM 907 C C . MET A 1 108 ? -7.506 -9.428 -8.635 1.00 95.25 108 MET A C 1
ATOM 909 O O . MET A 1 108 ? -6.638 -9.520 -9.481 1.00 95.25 108 MET A O 1
ATOM 913 N N . LEU A 1 109 ? -8.784 -9.224 -8.966 1.00 96.06 109 LEU A N 1
ATOM 914 C CA . LEU A 1 109 ? -9.265 -9.251 -10.350 1.00 96.06 109 LEU A CA 1
ATOM 915 C C . LEU A 1 109 ? -8.552 -8.228 -11.249 1.00 96.06 109 LEU A C 1
ATOM 917 O O . LEU A 1 109 ? -8.160 -8.550 -12.365 1.00 96.06 109 LEU A O 1
ATOM 921 N N . LEU A 1 110 ? -8.384 -6.987 -10.779 1.00 95.06 110 LEU A N 1
ATOM 922 C CA . LEU A 1 110 ? -7.667 -5.959 -11.546 1.00 95.06 110 LEU A CA 1
ATOM 923 C C . LEU A 1 110 ? -6.188 -6.314 -11.731 1.00 95.06 110 LEU A C 1
ATOM 925 O O . LEU A 1 110 ? -5.614 -6.032 -12.781 1.00 95.06 110 LEU A O 1
ATOM 929 N N . PHE A 1 111 ? -5.580 -6.922 -10.715 1.00 94.88 111 PHE A N 1
ATOM 930 C CA . PHE A 1 111 ? -4.210 -7.405 -10.784 1.00 94.88 111 PHE A CA 1
ATOM 931 C C . PHE A 1 111 ? -4.070 -8.587 -11.749 1.00 94.88 111 PHE A C 1
ATOM 933 O O . PHE A 1 111 ? -3.186 -8.553 -12.596 1.00 94.88 111 PHE A O 1
ATOM 940 N N . ASP A 1 112 ? -4.978 -9.557 -11.706 1.00 95.75 112 ASP A N 1
ATOM 941 C CA . ASP A 1 112 ? -4.995 -10.724 -12.591 1.00 95.75 112 ASP A CA 1
ATOM 942 C C . ASP A 1 112 ? -5.146 -10.308 -14.057 1.00 95.75 112 ASP A C 1
ATOM 944 O O . ASP A 1 112 ? -4.438 -10.812 -14.924 1.00 95.75 112 ASP A O 1
ATOM 948 N N . ILE A 1 113 ? -6.004 -9.319 -14.340 1.00 96.25 113 ILE A N 1
ATOM 949 C CA . ILE A 1 113 ? -6.115 -8.723 -15.680 1.00 96.25 113 ILE A CA 1
ATOM 950 C C . ILE A 1 113 ? -4.769 -8.130 -16.118 1.00 96.25 113 ILE A C 1
ATOM 952 O O . ILE A 1 113 ? -4.349 -8.338 -17.255 1.00 96.25 113 ILE A O 1
ATOM 956 N N . ALA A 1 114 ? -4.068 -7.417 -15.230 1.00 94.38 114 ALA A N 1
ATOM 957 C CA . ALA A 1 114 ? -2.748 -6.876 -15.543 1.00 94.38 114 ALA A CA 1
ATOM 958 C C . ALA A 1 114 ? -1.712 -7.988 -15.782 1.00 94.38 114 ALA A C 1
ATOM 960 O O . ALA A 1 114 ? -0.937 -7.889 -16.729 1.00 94.38 114 ALA A O 1
ATOM 961 N N . ILE A 1 115 ? -1.720 -9.060 -14.985 1.00 95.56 115 ILE A N 1
ATOM 962 C CA . ILE A 1 115 ? -0.862 -10.235 -15.197 1.00 95.56 115 ILE A CA 1
ATOM 963 C C . ILE A 1 115 ? -1.122 -10.856 -16.569 1.00 95.56 115 ILE A C 1
ATOM 965 O O . IL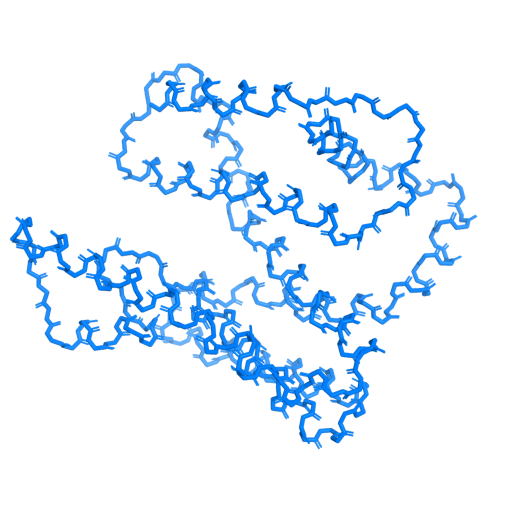E A 1 115 ? -0.166 -11.097 -17.302 1.00 95.56 115 ILE A O 1
ATOM 969 N N . CYS A 1 116 ? -2.385 -11.037 -16.967 1.00 95.94 116 CYS A N 1
ATOM 970 C CA . CYS A 1 116 ? -2.726 -11.532 -18.301 1.00 95.94 116 CYS A CA 1
ATOM 971 C C . CYS A 1 116 ? -2.105 -10.667 -19.408 1.00 95.94 116 CYS A C 1
ATOM 973 O O . CYS A 1 116 ? -1.543 -11.209 -20.356 1.00 95.94 116 CYS A O 1
ATOM 975 N N . LEU A 1 117 ? -2.144 -9.336 -19.275 1.00 95.50 117 LEU A N 1
ATOM 976 C CA . LEU A 1 117 ? -1.509 -8.428 -20.238 1.00 95.50 117 LEU A CA 1
ATOM 977 C C . LEU A 1 117 ? 0.018 -8.605 -20.288 1.00 95.50 117 LEU A C 1
ATOM 979 O O . LEU A 1 117 ? 0.581 -8.635 -21.380 1.00 95.50 117 LEU A O 1
ATOM 983 N N . TYR A 1 118 ? 0.684 -8.767 -19.139 1.00 94.00 118 TYR A N 1
ATOM 984 C CA . TYR A 1 118 ? 2.129 -9.035 -19.093 1.00 94.00 118 TYR A CA 1
ATOM 985 C C . TYR A 1 118 ? 2.492 -10.388 -19.711 1.00 94.00 118 TYR A C 1
ATOM 987 O O . TYR A 1 118 ? 3.466 -10.474 -20.452 1.00 94.00 118 TYR A O 1
ATOM 995 N N . VAL A 1 119 ? 1.700 -11.433 -19.457 1.00 95.44 119 VAL A N 1
ATOM 996 C CA . VAL A 1 119 ? 1.904 -12.752 -20.071 1.00 95.44 119 VAL A CA 1
ATOM 997 C C . VAL A 1 119 ? 1.769 -12.653 -21.590 1.00 95.44 119 VAL A C 1
ATOM 999 O O . VAL A 1 119 ? 2.661 -13.101 -22.302 1.00 95.44 119 VAL A O 1
ATOM 1002 N N . VAL A 1 120 ? 0.709 -12.015 -22.099 1.00 96.25 120 VAL A N 1
ATOM 1003 C CA . VAL A 1 120 ? 0.522 -11.808 -23.547 1.00 96.25 120 VAL A CA 1
ATOM 1004 C C . VAL A 1 120 ? 1.691 -11.024 -24.144 1.00 96.25 120 VAL A C 1
ATOM 1006 O O . VAL A 1 120 ? 2.233 -11.426 -25.169 1.00 96.25 120 VAL A O 1
ATOM 1009 N N . MET A 1 121 ? 2.125 -9.946 -23.491 1.00 95.19 121 MET A N 1
ATOM 1010 C CA . MET A 1 121 ? 3.273 -9.154 -23.936 1.00 95.19 121 MET A CA 1
ATOM 1011 C C . MET A 1 121 ? 4.554 -9.994 -24.006 1.00 95.19 121 MET A C 1
ATOM 1013 O O . MET A 1 121 ? 5.251 -9.951 -25.016 1.00 95.19 121 MET A O 1
ATOM 1017 N N . ASN A 1 122 ? 4.854 -10.781 -22.972 1.00 95.12 122 ASN A N 1
ATOM 1018 C CA . ASN A 1 122 ? 6.043 -11.631 -22.946 1.00 95.12 122 ASN A CA 1
ATOM 1019 C C . ASN A 1 122 ? 6.001 -12.710 -24.034 1.00 95.12 122 ASN A C 1
ATOM 1021 O O . ASN A 1 122 ? 7.028 -12.964 -24.657 1.00 95.12 122 ASN A O 1
ATOM 1025 N N . LEU A 1 123 ? 4.826 -13.286 -24.319 1.00 94.69 123 LEU A N 1
ATOM 1026 C CA . LEU A 1 123 ? 4.646 -14.204 -25.450 1.00 94.69 123 LEU A CA 1
ATOM 1027 C C . LEU A 1 123 ? 4.936 -13.508 -26.787 1.00 94.69 123 LEU A C 1
ATOM 1029 O O . LEU A 1 123 ? 5.688 -14.042 -27.595 1.00 94.69 123 LEU A O 1
ATOM 1033 N N . CYS A 1 124 ? 4.410 -12.298 -27.006 1.00 96.81 124 CYS A N 1
ATOM 1034 C CA . CYS A 1 124 ? 4.672 -11.520 -28.224 1.00 96.81 124 CYS A CA 1
ATOM 1035 C C . CYS A 1 124 ? 6.156 -11.151 -28.395 1.00 96.81 124 CYS A C 1
ATOM 1037 O O . CYS A 1 124 ? 6.639 -11.049 -29.520 1.00 96.81 124 CYS A O 1
ATOM 1039 N N . LEU A 1 125 ? 6.873 -10.935 -27.290 1.00 95.62 125 LEU A N 1
ATOM 1040 C CA . LEU A 1 125 ? 8.298 -10.593 -27.276 1.00 95.62 125 LEU A CA 1
ATOM 1041 C C . LEU A 1 125 ? 9.221 -11.823 -27.243 1.00 95.62 125 LEU A C 1
ATOM 1043 O O . LEU A 1 125 ? 10.436 -11.653 -27.188 1.00 95.62 125 LEU A O 1
ATOM 1047 N N . ASN A 1 126 ? 8.670 -13.043 -27.278 1.00 95.25 126 ASN A N 1
ATOM 1048 C CA . ASN A 1 126 ? 9.405 -14.304 -27.119 1.00 95.25 126 ASN A CA 1
ATOM 1049 C C . ASN A 1 126 ? 10.268 -14.356 -25.840 1.00 95.25 126 ASN A C 1
ATOM 1051 O O . ASN A 1 126 ? 11.358 -14.924 -25.832 1.00 95.25 126 ASN A O 1
ATOM 1055 N N . ILE A 1 127 ? 9.784 -13.754 -24.751 1.00 94.25 127 ILE A N 1
ATOM 1056 C CA . ILE A 1 127 ? 10.409 -13.839 -23.429 1.00 94.25 127 ILE A CA 1
ATOM 1057 C C . ILE A 1 127 ? 9.966 -15.153 -22.783 1.00 94.25 127 ILE A C 1
ATOM 1059 O O . ILE A 1 127 ? 8.772 -15.385 -22.581 1.00 94.25 127 ILE A O 1
ATOM 1063 N N . GLU A 1 128 ? 10.928 -16.010 -22.443 1.00 92.88 128 GLU A N 1
ATOM 1064 C CA . GLU A 1 128 ? 10.651 -17.301 -21.814 1.00 92.88 128 GLU A CA 1
ATOM 1065 C C . GLU A 1 128 ? 9.988 -17.137 -20.438 1.00 92.88 128 GLU A C 1
ATOM 1067 O O . GLU A 1 128 ? 10.428 -16.357 -19.591 1.00 92.88 128 GLU A O 1
ATOM 1072 N N . MET A 1 129 ? 8.925 -17.908 -20.200 1.00 94.94 129 MET A N 1
ATOM 1073 C CA . MET A 1 129 ? 8.207 -17.959 -18.927 1.00 94.94 129 MET A CA 1
ATOM 1074 C C . MET A 1 129 ? 7.921 -19.409 -18.562 1.00 94.94 129 MET A C 1
ATOM 1076 O O . MET A 1 129 ? 7.442 -20.189 -19.385 1.00 94.94 129 MET A O 1
ATOM 1080 N N . THR A 1 130 ? 8.151 -19.772 -17.304 1.00 95.56 130 THR A N 1
ATOM 1081 C CA . THR A 1 130 ? 7.785 -21.110 -16.822 1.00 95.56 130 THR A CA 1
ATOM 1082 C C . THR A 1 130 ? 6.322 -21.150 -16.379 1.00 95.56 130 THR A C 1
ATOM 1084 O O . THR A 1 130 ? 5.796 -20.181 -15.829 1.00 95.56 130 THR A O 1
ATOM 1087 N N . TRP A 1 131 ? 5.662 -22.304 -16.527 1.00 93.25 131 TRP A N 1
ATOM 1088 C CA . TRP A 1 131 ? 4.291 -22.499 -16.031 1.00 93.25 131 TRP A CA 1
ATOM 1089 C C . TRP A 1 131 ? 4.153 -22.196 -14.536 1.00 93.25 131 TRP A C 1
ATOM 1091 O O . TRP A 1 131 ? 3.172 -21.590 -14.109 1.00 93.25 131 TRP A O 1
ATOM 1101 N N . LYS A 1 132 ? 5.167 -22.564 -13.742 1.00 95.62 132 LYS A N 1
ATOM 1102 C CA . LYS A 1 132 ? 5.224 -22.259 -12.308 1.00 95.62 132 LYS A CA 1
ATOM 1103 C C . LYS A 1 132 ? 5.193 -20.750 -12.056 1.00 95.62 132 LYS A C 1
ATOM 1105 O O . LYS A 1 132 ? 4.408 -20.302 -11.226 1.00 95.62 132 LYS A O 1
ATOM 1110 N N . GLN A 1 133 ? 6.002 -19.986 -12.787 1.00 94.44 133 GLN A N 1
ATOM 1111 C CA . GLN A 1 133 ? 6.066 -18.531 -12.659 1.00 94.44 133 GLN A CA 1
ATOM 1112 C C . GLN A 1 133 ? 4.740 -17.870 -13.026 1.00 94.44 133 GLN A C 1
ATOM 1114 O O . GLN A 1 133 ? 4.259 -17.013 -12.287 1.00 94.44 133 GLN A O 1
ATOM 1119 N N . ILE A 1 134 ? 4.106 -18.313 -14.117 1.00 94.88 134 ILE A N 1
ATOM 1120 C CA . ILE A 1 134 ? 2.795 -17.803 -14.536 1.00 94.88 134 ILE A CA 1
ATOM 1121 C C . ILE A 1 134 ? 1.761 -18.049 -13.432 1.00 94.88 134 ILE A C 1
ATOM 1123 O O . ILE A 1 134 ? 1.118 -17.106 -12.979 1.00 94.88 134 ILE A O 1
ATOM 1127 N N . ILE A 1 135 ? 1.646 -19.279 -12.926 1.00 95.00 135 ILE A N 1
ATOM 1128 C CA . ILE A 1 135 ? 0.672 -19.623 -11.876 1.00 95.00 135 ILE A CA 1
ATOM 1129 C C . ILE A 1 135 ? 0.932 -18.822 -10.594 1.00 95.00 135 ILE A C 1
ATOM 1131 O O . ILE A 1 135 ? 0.008 -18.249 -10.016 1.00 95.00 135 ILE A O 1
ATOM 1135 N N . LEU A 1 136 ? 2.191 -18.738 -10.154 1.00 95.06 136 LEU A N 1
ATOM 1136 C CA . LEU A 1 136 ? 2.556 -17.998 -8.944 1.00 95.06 136 LEU A CA 1
ATOM 1137 C C . LEU A 1 136 ? 2.400 -16.479 -9.103 1.00 95.06 136 LEU A C 1
ATOM 1139 O O . LEU A 1 136 ? 2.275 -15.782 -8.091 1.00 95.06 136 LEU A O 1
ATOM 1143 N N . SER A 1 137 ? 2.359 -15.963 -10.334 1.00 94.69 137 SER A N 1
ATOM 1144 C CA . SER A 1 137 ? 2.154 -14.538 -10.593 1.00 94.69 137 SER A CA 1
ATOM 1145 C C . SER A 1 137 ? 0.731 -14.054 -10.328 1.00 94.69 137 SER A C 1
ATOM 1147 O O . SER A 1 137 ? 0.575 -12.949 -9.815 1.00 94.69 137 SER A O 1
ATOM 1149 N N . PHE A 1 138 ? -0.288 -14.897 -10.521 1.00 93.44 138 PHE A N 1
ATOM 1150 C CA . PHE A 1 138 ? -1.682 -14.571 -10.174 1.00 93.44 138 PHE A CA 1
ATOM 1151 C C . PHE A 1 138 ? -1.903 -14.427 -8.663 1.00 93.44 138 PHE A C 1
ATOM 1153 O O . PHE A 1 138 ? -2.710 -13.625 -8.208 1.00 93.44 138 PHE A O 1
ATOM 1160 N N . VAL A 1 139 ? -1.125 -15.140 -7.846 1.00 91.31 139 VAL A N 1
ATOM 1161 C CA . VAL A 1 139 ? -1.155 -14.971 -6.380 1.00 91.31 139 VAL A CA 1
ATOM 1162 C C . VAL A 1 139 ? -0.226 -13.829 -5.930 1.00 91.31 139 VAL A C 1
ATOM 1164 O O . VAL A 1 139 ? -0.153 -13.500 -4.750 1.00 91.31 139 VAL A O 1
ATOM 1167 N N . GLY A 1 140 ? 0.503 -13.199 -6.857 1.00 90.62 140 GLY A N 1
ATOM 1168 C CA . GLY A 1 140 ? 1.478 -12.145 -6.573 1.00 90.62 140 GLY A CA 1
ATOM 1169 C C . GLY A 1 140 ? 2.764 -12.648 -5.913 1.00 90.62 140 GLY A C 1
ATOM 1170 O O . GLY A 1 140 ? 3.547 -11.839 -5.412 1.00 90.62 140 GLY A O 1
ATOM 1171 N N . TRP A 1 141 ? 2.994 -13.967 -5.893 1.00 94.19 141 TRP A N 1
ATOM 1172 C CA . TRP A 1 141 ? 4.194 -14.559 -5.304 1.00 94.19 141 TRP A CA 1
ATOM 1173 C C . TRP A 1 141 ? 5.409 -14.398 -6.216 1.00 94.19 141 TRP A C 1
ATOM 1175 O O . TRP A 1 141 ? 6.481 -14.027 -5.743 1.00 94.19 141 TRP A O 1
ATOM 1185 N N . GLU A 1 142 ? 5.257 -14.644 -7.512 1.00 93.38 142 GLU A N 1
ATOM 1186 C CA . GLU A 1 142 ? 6.276 -14.342 -8.526 1.00 93.38 142 GLU A CA 1
ATOM 1187 C C . GLU A 1 142 ? 5.788 -13.218 -9.443 1.00 93.38 142 GLU A C 1
ATOM 1189 O O . GLU A 1 142 ? 4.625 -12.833 -9.389 1.00 93.38 142 GLU A O 1
ATOM 1194 N N . GLY A 1 143 ? 6.681 -12.642 -10.242 1.00 91.19 143 GLY A N 1
ATOM 1195 C CA . GLY A 1 143 ? 6.331 -11.645 -11.253 1.00 91.19 143 GLY A CA 1
ATOM 1196 C C . GLY A 1 143 ? 6.671 -12.162 -12.643 1.00 91.19 143 GLY A C 1
ATOM 1197 O O . GLY A 1 143 ? 7.613 -12.935 -12.807 1.00 91.19 143 GLY A O 1
ATOM 1198 N N . VAL A 1 144 ? 5.938 -11.698 -13.649 1.00 92.00 144 VAL A N 1
ATOM 1199 C CA . VAL A 1 144 ? 6.190 -11.977 -15.076 1.00 92.00 144 VAL A CA 1
ATOM 1200 C C . VAL A 1 144 ? 6.758 -10.728 -15.766 1.00 92.00 144 VAL A C 1
ATOM 1202 O O . VAL A 1 144 ? 6.343 -10.353 -16.853 1.00 92.00 144 VAL A O 1
ATOM 1205 N N . GLY A 1 145 ? 7.681 -10.031 -15.094 1.00 81.62 145 GLY A N 1
ATOM 1206 C CA . GLY A 1 145 ? 8.221 -8.731 -15.532 1.00 81.62 145 GLY A CA 1
ATOM 1207 C C . GLY A 1 145 ? 7.565 -7.514 -14.865 1.00 81.62 145 GLY A C 1
ATOM 1208 O O . GLY A 1 145 ? 7.963 -6.378 -15.107 1.00 81.62 145 GLY A O 1
ATOM 1209 N N . ASN A 1 146 ? 6.593 -7.736 -13.979 1.00 83.44 146 ASN A N 1
ATOM 1210 C CA . ASN A 1 146 ? 5.918 -6.702 -13.202 1.00 83.44 146 ASN A CA 1
ATOM 1211 C C . ASN A 1 146 ? 6.324 -6.718 -11.716 1.00 83.44 146 ASN A C 1
ATOM 1213 O O . ASN A 1 146 ? 6.795 -7.718 -11.178 1.00 83.44 146 ASN A O 1
ATOM 1217 N N . SER A 1 147 ? 6.077 -5.603 -11.023 1.00 85.31 147 SER A N 1
ATOM 1218 C CA . SER A 1 147 ? 6.263 -5.490 -9.572 1.00 85.31 147 SER A CA 1
ATOM 1219 C C . SER A 1 147 ? 5.011 -5.963 -8.821 1.00 85.31 147 SER A C 1
ATOM 1221 O O . SER A 1 147 ? 3.977 -5.294 -8.858 1.00 85.31 147 SER A O 1
ATOM 1223 N N . THR A 1 148 ? 5.090 -7.098 -8.121 1.00 91.56 148 THR A N 1
ATOM 1224 C CA . THR A 1 148 ? 3.937 -7.732 -7.442 1.00 91.56 148 THR A CA 1
ATOM 1225 C C . THR A 1 148 ? 3.854 -7.462 -5.943 1.00 91.56 148 THR A C 1
ATOM 1227 O O . THR A 1 148 ? 2.785 -7.607 -5.344 1.00 91.56 148 THR A O 1
ATOM 1230 N N . TRP A 1 149 ? 4.959 -7.032 -5.331 1.00 92.38 149 TRP A N 1
ATOM 1231 C CA . TRP A 1 149 ? 5.107 -6.983 -3.876 1.00 92.38 149 TRP A CA 1
ATOM 1232 C C . TRP A 1 149 ? 4.015 -6.174 -3.174 1.00 92.38 149 TRP A C 1
ATOM 1234 O O . TRP A 1 149 ? 3.495 -6.600 -2.143 1.00 92.38 149 TRP A O 1
ATOM 1244 N N . TYR A 1 150 ? 3.634 -5.026 -3.744 1.00 92.88 150 TYR A N 1
ATOM 1245 C CA . TYR A 1 150 ? 2.656 -4.129 -3.135 1.00 92.88 150 TYR A CA 1
ATOM 1246 C C . TYR A 1 150 ? 1.264 -4.757 -3.123 1.00 92.88 150 TYR A C 1
ATOM 1248 O O . TYR A 1 150 ? 0.553 -4.667 -2.121 1.00 92.88 150 TYR A O 1
ATOM 1256 N N . ILE A 1 151 ? 0.886 -5.405 -4.229 1.00 93.94 151 ILE A N 1
ATOM 1257 C CA . ILE A 1 151 ? -0.418 -6.051 -4.367 1.00 93.94 151 ILE A CA 1
ATOM 1258 C C . ILE A 1 151 ? -0.519 -7.237 -3.412 1.00 93.94 151 ILE A C 1
ATOM 1260 O O . ILE A 1 151 ? -1.502 -7.337 -2.678 1.00 93.94 151 ILE A O 1
ATOM 1264 N N . LEU A 1 152 ? 0.522 -8.072 -3.334 1.00 95.19 152 LEU A N 1
ATOM 1265 C CA . LEU A 1 152 ? 0.566 -9.157 -2.354 1.00 95.19 152 LEU A CA 1
ATOM 1266 C C . LEU A 1 152 ? 0.426 -8.608 -0.926 1.00 95.19 152 LEU A C 1
ATOM 1268 O O . LEU A 1 152 ? -0.438 -9.053 -0.171 1.00 95.19 152 LEU A O 1
ATOM 1272 N N . ALA A 1 153 ? 1.214 -7.589 -0.571 1.00 95.94 153 ALA A N 1
ATOM 1273 C CA . ALA A 1 153 ? 1.170 -6.985 0.755 1.00 95.94 153 ALA A CA 1
ATOM 1274 C C . ALA A 1 153 ? -0.224 -6.430 1.094 1.00 95.94 153 ALA A C 1
ATOM 1276 O O . ALA A 1 153 ? -0.771 -6.764 2.146 1.00 95.94 153 ALA A O 1
ATOM 1277 N N . ILE A 1 154 ? -0.840 -5.625 0.218 1.00 96.56 154 ILE A N 1
ATOM 1278 C CA . ILE A 1 154 ? -2.141 -5.003 0.513 1.00 96.56 154 ILE A CA 1
ATOM 1279 C C . ILE A 1 154 ? -3.278 -6.028 0.584 1.00 96.56 154 ILE A C 1
ATOM 1281 O O . ILE A 1 154 ? -4.165 -5.891 1.431 1.00 96.56 154 ILE A O 1
ATOM 1285 N N . LEU A 1 155 ? -3.249 -7.074 -0.249 1.00 97.06 155 LEU A N 1
ATOM 1286 C CA . LEU A 1 155 ? -4.222 -8.166 -0.186 1.00 97.06 155 LEU A CA 1
ATOM 1287 C C . LEU A 1 155 ? -4.126 -8.903 1.153 1.00 97.06 155 LEU A C 1
ATOM 1289 O O . LEU A 1 155 ? -5.159 -9.163 1.780 1.00 97.06 155 LEU A O 1
ATOM 1293 N N . MET A 1 156 ? -2.910 -9.155 1.645 1.00 97.56 156 MET A N 1
ATOM 1294 C CA . MET A 1 156 ? -2.701 -9.735 2.973 1.00 97.56 156 MET A CA 1
ATOM 1295 C C . MET A 1 156 ? -3.182 -8.795 4.081 1.00 97.56 156 MET A C 1
ATOM 1297 O O . MET A 1 156 ? -3.905 -9.237 4.970 1.00 97.56 156 MET A O 1
ATOM 1301 N N . MET A 1 157 ? -2.889 -7.493 4.002 1.00 98.19 157 MET A N 1
ATOM 1302 C CA . MET A 1 157 ? -3.373 -6.509 4.982 1.00 98.19 157 MET A CA 1
ATOM 1303 C C . MET A 1 157 ? -4.905 -6.477 5.058 1.00 98.19 157 MET A C 1
ATOM 1305 O O . MET A 1 157 ? -5.482 -6.504 6.145 1.00 98.19 157 MET A O 1
ATOM 1309 N N . TYR A 1 158 ? -5.590 -6.461 3.911 1.00 98.19 158 TYR A N 1
ATOM 1310 C CA . TYR A 1 158 ? -7.053 -6.517 3.865 1.00 98.19 158 TYR A CA 1
ATOM 1311 C C . TYR A 1 158 ? -7.603 -7.836 4.407 1.00 98.19 158 TYR A C 1
ATOM 1313 O O . TYR A 1 158 ? -8.619 -7.821 5.106 1.00 98.19 158 TYR A O 1
ATOM 1321 N N . SER A 1 159 ? -6.931 -8.952 4.122 1.00 98.00 159 SER A N 1
ATOM 1322 C CA . SER A 1 159 ? -7.300 -10.276 4.627 1.00 98.00 159 SER A CA 1
ATOM 1323 C C . SER A 1 159 ? -7.156 -10.357 6.145 1.00 98.00 159 SER A C 1
ATOM 1325 O O . SER A 1 159 ? -8.083 -10.797 6.820 1.00 98.00 159 SER A O 1
ATOM 1327 N N . PHE A 1 160 ? -6.053 -9.855 6.705 1.00 98.44 160 PHE A N 1
ATOM 1328 C CA . PHE A 1 160 ? -5.838 -9.806 8.151 1.00 98.44 160 PHE A CA 1
ATOM 1329 C C . PHE A 1 160 ? -6.848 -8.915 8.856 1.00 98.44 160 PHE A C 1
ATOM 1331 O O . PHE A 1 160 ? -7.374 -9.320 9.887 1.00 98.44 160 PHE A O 1
ATOM 1338 N N . THR A 1 161 ? -7.183 -7.754 8.289 1.00 98.31 161 THR A N 1
ATOM 1339 C CA . THR A 1 161 ? -8.237 -6.902 8.852 1.00 98.31 161 THR A CA 1
ATOM 1340 C C . THR A 1 161 ? -9.590 -7.600 8.812 1.00 98.31 161 THR A C 1
ATOM 1342 O O . THR A 1 161 ? -10.321 -7.588 9.798 1.00 98.31 161 THR A O 1
ATOM 1345 N N . TYR A 1 162 ? -9.933 -8.258 7.703 1.00 98.31 162 TYR A N 1
ATOM 1346 C CA . TYR A 1 162 ? -11.173 -9.024 7.616 1.00 98.31 162 TYR A CA 1
ATOM 1347 C C . TYR A 1 162 ? -11.229 -10.123 8.686 1.00 98.31 162 TYR A C 1
ATOM 1349 O O . TYR A 1 162 ? -12.167 -10.156 9.480 1.00 98.31 162 TYR A O 1
ATOM 1357 N N . VAL A 1 163 ? -10.211 -10.984 8.755 1.00 98.12 163 VAL A N 1
ATOM 1358 C CA . VAL A 1 163 ? -10.151 -12.086 9.728 1.00 98.12 163 VAL A CA 1
ATOM 1359 C C . VAL A 1 163 ? -10.139 -11.550 11.160 1.00 98.12 163 VAL A C 1
ATOM 1361 O O . VAL A 1 163 ? -10.910 -12.024 11.991 1.00 98.12 163 VAL A O 1
ATOM 1364 N N . GLY A 1 164 ? -9.339 -10.523 11.444 1.00 97.75 164 GLY A N 1
ATOM 1365 C CA . GLY A 1 164 ? -9.227 -9.919 12.769 1.00 97.75 164 GLY A CA 1
ATOM 1366 C C . GLY A 1 164 ? -10.555 -9.380 13.289 1.00 97.75 164 GLY A C 1
ATOM 1367 O O . GLY A 1 164 ? -10.940 -9.690 14.417 1.00 97.75 164 GLY A O 1
ATOM 1368 N N . PHE A 1 165 ? -11.308 -8.660 12.455 1.00 97.56 165 PHE A N 1
ATOM 1369 C CA . PHE A 1 165 ? -12.624 -8.139 12.837 1.00 97.56 165 PHE A CA 1
ATOM 1370 C C . PHE A 1 165 ? -13.717 -9.213 12.876 1.00 97.56 165 PHE A C 1
ATOM 1372 O O . PHE A 1 165 ? -14.665 -9.106 13.653 1.00 97.56 165 PHE A O 1
ATOM 1379 N N . ARG A 1 166 ? -13.588 -10.292 12.097 1.00 97.38 166 ARG A N 1
ATOM 1380 C CA . ARG A 1 166 ? -14.491 -11.447 12.205 1.00 97.38 166 ARG A CA 1
ATOM 1381 C C . ARG A 1 166 ? -14.280 -12.211 13.509 1.00 97.38 166 ARG A C 1
ATOM 1383 O O . ARG A 1 166 ? -15.266 -12.538 14.166 1.00 97.38 166 ARG A O 1
ATOM 1390 N N . ILE A 1 167 ? -13.029 -12.439 13.910 1.00 97.50 167 ILE A N 1
ATOM 1391 C CA . ILE A 1 167 ? -12.688 -13.075 15.193 1.00 97.50 167 ILE A CA 1
ATOM 1392 C C . ILE A 1 167 ? -13.126 -12.186 16.362 1.00 97.50 167 ILE A C 1
ATOM 1394 O O . ILE A 1 167 ? -13.706 -12.681 17.327 1.00 97.50 167 ILE A O 1
ATOM 1398 N N . SER A 1 168 ? -12.922 -10.868 16.266 1.00 96.56 168 SER A N 1
ATOM 1399 C CA . SER A 1 168 ? -13.304 -9.929 17.327 1.00 96.56 168 SER A CA 1
ATOM 1400 C C . SER A 1 168 ? -14.807 -9.670 17.438 1.00 96.56 168 SER A C 1
ATOM 1402 O O . SER A 1 168 ? -15.220 -8.912 18.315 1.00 96.56 168 SER A O 1
ATOM 1404 N N . ARG A 1 169 ? -15.633 -10.265 16.563 1.00 93.81 169 ARG A N 1
ATOM 1405 C CA . ARG A 1 169 ? -17.071 -9.965 16.437 1.00 93.81 169 ARG A CA 1
ATOM 1406 C C . ARG A 1 169 ? -17.329 -8.465 16.234 1.00 93.81 169 ARG A C 1
ATOM 1408 O O . ARG A 1 169 ? -18.255 -7.901 16.805 1.00 93.81 169 ARG A O 1
ATOM 1415 N N . ASN A 1 170 ? -16.496 -7.834 15.408 1.00 91.50 170 ASN A N 1
ATOM 1416 C CA . ASN A 1 170 ? -16.485 -6.404 15.095 1.00 91.50 170 ASN A CA 1
ATOM 1417 C C . ASN A 1 170 ? -16.179 -5.465 16.277 1.00 91.50 170 ASN A C 1
ATOM 1419 O O . ASN A 1 170 ? -16.328 -4.252 16.136 1.00 91.50 170 ASN A O 1
ATOM 1423 N N . ASP A 1 171 ? -15.695 -5.981 17.411 1.00 95.44 171 ASP A N 1
ATOM 1424 C CA . ASP A 1 171 ? -15.112 -5.134 18.453 1.00 95.44 171 ASP A CA 1
ATOM 1425 C C . ASP A 1 171 ? -13.884 -4.408 17.886 1.00 95.44 171 ASP A C 1
ATOM 1427 O O . ASP A 1 171 ? -12.980 -5.046 17.330 1.00 95.44 171 ASP A O 1
ATOM 1431 N N . LEU A 1 172 ? -13.875 -3.075 18.005 1.00 94.56 172 LEU A N 1
ATOM 1432 C CA . LEU A 1 172 ? -12.878 -2.223 17.362 1.00 94.56 172 LEU A CA 1
ATOM 1433 C C . LEU A 1 172 ? -11.471 -2.498 17.896 1.00 94.56 172 LEU A C 1
ATOM 1435 O O . LEU A 1 172 ? -10.561 -2.764 17.114 1.00 94.56 172 LEU A O 1
ATOM 1439 N N . ILE A 1 173 ? -11.291 -2.458 19.218 1.00 95.62 173 ILE A N 1
ATOM 1440 C CA . ILE A 1 173 ? -9.969 -2.563 19.848 1.00 95.62 173 ILE A CA 1
ATOM 1441 C C . ILE A 1 173 ? -9.429 -3.984 19.714 1.00 95.62 173 ILE A C 1
ATOM 1443 O O . ILE A 1 173 ? -8.278 -4.166 19.316 1.00 95.62 173 ILE A O 1
ATOM 1447 N N . LYS A 1 174 ? -10.259 -5.000 19.969 1.00 96.75 174 LYS A N 1
ATOM 1448 C CA . LYS A 1 174 ? -9.865 -6.402 19.773 1.00 96.75 174 LYS A CA 1
ATOM 1449 C C . LYS A 1 174 ? -9.537 -6.675 18.305 1.00 96.75 174 LYS A C 1
ATOM 1451 O O . LYS A 1 174 ? -8.521 -7.304 18.024 1.00 96.75 174 LYS A O 1
ATOM 1456 N N . GLY A 1 175 ? -10.343 -6.159 17.374 1.00 97.12 175 GLY A N 1
ATOM 1457 C CA . GLY A 1 175 ? -10.115 -6.296 15.933 1.00 97.12 175 GLY A CA 1
ATOM 1458 C C . GLY A 1 175 ? -8.770 -5.713 15.502 1.00 97.12 175 GLY A C 1
ATOM 1459 O O . GLY A 1 175 ? -8.018 -6.368 14.781 1.00 97.12 175 GLY A O 1
ATOM 1460 N N . LEU A 1 176 ? -8.415 -4.528 16.005 1.00 96.94 176 LEU A N 1
ATOM 1461 C CA . LEU A 1 176 ? -7.113 -3.891 15.776 1.00 96.94 176 LEU A CA 1
ATOM 1462 C C . LEU A 1 176 ? -5.940 -4.665 16.344 1.00 96.94 176 LEU A C 1
ATOM 1464 O O . LEU A 1 176 ? -4.935 -4.821 15.651 1.00 96.94 176 LEU A O 1
ATOM 1468 N N . LEU A 1 177 ? -6.049 -5.126 17.589 1.00 98.00 177 LEU A N 1
ATOM 1469 C CA . LEU A 1 177 ? -4.986 -5.884 18.241 1.00 98.00 177 LEU A CA 1
ATOM 1470 C C . LEU A 1 177 ? -4.718 -7.186 17.483 1.00 98.00 177 LEU A C 1
ATOM 1472 O O . LEU A 1 177 ? -3.571 -7.462 17.142 1.00 98.00 177 LEU A O 1
ATOM 1476 N N . ILE A 1 178 ? -5.774 -7.924 17.126 1.00 98.19 178 ILE A N 1
ATOM 1477 C CA . ILE A 1 178 ? -5.666 -9.161 16.341 1.00 98.19 178 ILE A CA 1
ATOM 1478 C C . ILE A 1 178 ? -5.088 -8.874 14.948 1.00 98.19 178 ILE A C 1
ATOM 1480 O O . ILE A 1 178 ? -4.180 -9.568 14.498 1.00 98.19 178 ILE A O 1
ATOM 1484 N N . THR A 1 179 ? -5.563 -7.825 14.271 1.00 98.25 179 THR A N 1
ATOM 1485 C CA . THR A 1 179 ? -5.041 -7.433 12.951 1.00 98.25 179 THR A CA 1
ATOM 1486 C C . THR A 1 179 ? -3.558 -7.070 13.031 1.00 98.25 179 THR A C 1
ATOM 1488 O O . THR A 1 179 ? -2.760 -7.552 12.234 1.00 98.25 179 THR A O 1
ATOM 1491 N N . THR A 1 180 ? -3.160 -6.269 14.021 1.00 98.00 180 THR A N 1
ATOM 1492 C CA . THR A 1 180 ? -1.760 -5.865 14.234 1.00 98.00 180 THR A CA 1
ATOM 1493 C C . THR A 1 180 ? -0.879 -7.074 14.548 1.00 98.00 180 THR A C 1
ATOM 1495 O O . THR A 1 180 ? 0.227 -7.177 14.020 1.00 98.00 180 THR A O 1
ATOM 1498 N N . PHE A 1 181 ? -1.384 -8.023 15.340 1.00 98.19 181 PHE A N 1
ATOM 1499 C CA . PHE A 1 181 ? -0.709 -9.288 15.617 1.00 98.19 181 PHE A CA 1
ATOM 1500 C C . PHE A 1 181 ? -0.472 -10.103 14.337 1.00 98.19 181 PHE A C 1
ATOM 1502 O O . PHE A 1 181 ? 0.653 -10.541 14.094 1.00 98.19 181 PHE A O 1
ATOM 1509 N N . PHE A 1 182 ? -1.479 -10.243 13.469 1.00 98.50 182 PHE A N 1
ATOM 1510 C CA . PHE A 1 182 ? -1.302 -10.917 12.178 1.00 98.50 182 PHE A CA 1
ATOM 1511 C C . PHE A 1 182 ? -0.298 -10.204 11.269 1.00 98.50 182 PHE A C 1
ATOM 1513 O O . PHE A 1 182 ? 0.507 -10.868 10.620 1.00 98.50 182 PHE A O 1
ATOM 1520 N N . ILE A 1 183 ? -0.290 -8.868 11.251 1.00 98.31 183 ILE A N 1
ATOM 1521 C CA . ILE A 1 183 ? 0.689 -8.086 10.482 1.00 98.31 183 ILE A CA 1
ATOM 1522 C C . ILE A 1 183 ? 2.111 -8.335 10.999 1.00 98.31 183 ILE A C 1
ATOM 1524 O O . ILE A 1 183 ? 3.024 -8.548 10.202 1.00 98.31 183 ILE A O 1
ATOM 1528 N N . ALA A 1 184 ? 2.313 -8.367 12.319 1.00 97.69 184 ALA A N 1
ATOM 1529 C CA . ALA A 1 184 ? 3.607 -8.710 12.905 1.00 97.69 184 ALA A CA 1
ATOM 1530 C C . ALA A 1 184 ? 4.035 -10.141 12.530 1.00 97.69 184 ALA A C 1
ATOM 1532 O O . ALA A 1 184 ? 5.169 -10.353 12.098 1.00 97.69 184 ALA A O 1
ATOM 1533 N N . GLY A 1 185 ? 3.114 -11.108 12.608 1.00 97.81 185 GLY A N 1
ATOM 1534 C CA . GLY A 1 185 ? 3.347 -12.484 12.164 1.00 97.81 185 GLY A CA 1
ATOM 1535 C C . GLY A 1 185 ? 3.738 -12.572 10.685 1.00 97.81 185 GLY A C 1
ATOM 1536 O O . GLY A 1 185 ? 4.715 -13.237 10.342 1.00 97.81 185 GLY A O 1
ATOM 1537 N N . TYR A 1 186 ? 3.045 -11.836 9.814 1.00 97.88 186 TYR A N 1
ATOM 1538 C CA . TYR A 1 186 ? 3.369 -11.731 8.391 1.00 97.88 186 TYR A CA 1
ATOM 1539 C C . TYR A 1 186 ? 4.801 -11.246 8.163 1.00 97.88 186 TYR A C 1
ATOM 1541 O O . TYR A 1 186 ? 5.527 -11.865 7.391 1.00 97.88 186 TYR A O 1
ATOM 1549 N N . ILE A 1 187 ? 5.247 -10.202 8.869 1.00 97.69 187 ILE A N 1
ATOM 1550 C CA . ILE A 1 187 ? 6.622 -9.689 8.745 1.00 97.69 187 ILE A CA 1
ATOM 1551 C C . ILE A 1 187 ? 7.643 -10.774 9.113 1.00 97.69 187 ILE A C 1
ATOM 1553 O O . ILE A 1 187 ? 8.617 -10.979 8.387 1.00 97.69 187 ILE A O 1
ATOM 1557 N N . LEU A 1 188 ? 7.420 -11.495 10.217 1.00 97.12 188 LEU A N 1
ATOM 1558 C CA . LEU A 1 188 ? 8.332 -12.544 10.693 1.00 97.12 188 LEU A CA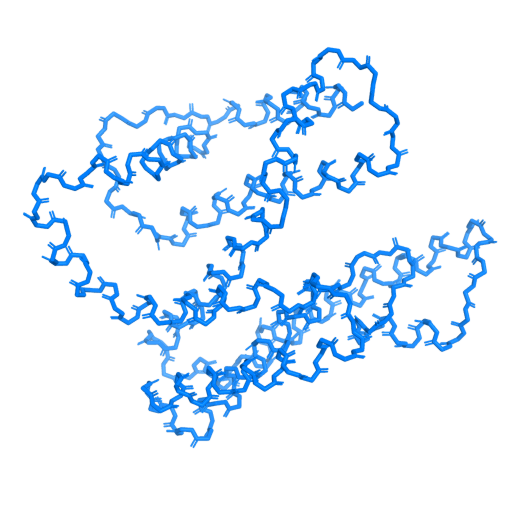 1
ATOM 1559 C C . LEU A 1 188 ? 8.441 -13.732 9.731 1.00 97.12 188 LEU A C 1
ATOM 1561 O O . LEU A 1 188 ? 9.509 -14.344 9.639 1.00 97.12 188 LEU A O 1
ATOM 1565 N N . VAL A 1 189 ? 7.353 -14.055 9.030 1.00 97.19 189 VAL A N 1
ATOM 1566 C CA . VAL A 1 189 ? 7.305 -15.142 8.048 1.00 97.19 189 VAL A CA 1
ATOM 1567 C C . VAL A 1 189 ? 7.885 -14.686 6.711 1.00 97.19 189 VAL A C 1
ATOM 1569 O O . VAL A 1 189 ? 8.828 -15.298 6.217 1.00 97.19 189 VAL A O 1
ATOM 1572 N N . ILE A 1 190 ? 7.377 -13.594 6.137 1.00 96.69 190 ILE A N 1
ATOM 1573 C CA . ILE A 1 190 ? 7.720 -13.152 4.778 1.00 96.69 190 ILE A CA 1
ATOM 1574 C C . ILE A 1 190 ? 9.180 -12.741 4.641 1.00 96.69 190 ILE A C 1
ATOM 1576 O O . ILE A 1 190 ? 9.781 -13.030 3.608 1.00 96.69 190 ILE A O 1
ATOM 1580 N N . ARG A 1 191 ? 9.797 -12.181 5.688 1.00 95.94 191 ARG A N 1
ATOM 1581 C CA . ARG A 1 191 ? 11.231 -11.846 5.669 1.00 95.94 191 ARG A CA 1
ATOM 1582 C C . ARG A 1 191 ? 12.154 -13.046 5.417 1.00 95.94 191 ARG A C 1
ATOM 1584 O O . ARG A 1 191 ? 13.315 -12.846 5.096 1.00 95.94 191 ARG A O 1
ATOM 1591 N N . LYS A 1 192 ? 11.670 -14.281 5.613 1.00 96.31 192 LYS A N 1
ATOM 1592 C CA . LYS A 1 192 ? 12.435 -15.509 5.337 1.00 96.31 192 LYS A CA 1
ATOM 1593 C C . LYS A 1 192 ? 12.425 -15.896 3.855 1.00 96.31 192 LYS A C 1
ATOM 1595 O O . LYS A 1 192 ? 13.262 -16.688 3.446 1.00 96.31 192 LYS A O 1
ATOM 1600 N N . PHE A 1 193 ? 11.470 -15.381 3.080 1.00 94.19 193 PHE A N 1
ATOM 1601 C CA . PHE A 1 193 ? 11.200 -15.828 1.709 1.00 94.19 193 PHE A CA 1
ATOM 1602 C C . PHE A 1 193 ? 11.284 -14.714 0.662 1.00 94.19 193 PHE A C 1
ATOM 1604 O O . PHE A 1 193 ? 11.399 -15.013 -0.525 1.00 94.19 193 PHE A O 1
ATOM 1611 N N . LYS A 1 194 ? 11.151 -13.446 1.067 1.00 93.75 194 LYS A N 1
ATOM 1612 C CA . LYS A 1 194 ? 11.035 -12.298 0.162 1.00 93.75 194 LYS A CA 1
ATOM 1613 C C . LYS A 1 194 ? 11.894 -11.126 0.619 1.00 93.75 194 LYS A C 1
ATOM 1615 O O . LYS A 1 194 ? 12.164 -10.960 1.808 1.00 93.75 194 LYS A O 1
ATOM 1620 N N . ASP A 1 195 ? 12.236 -10.275 -0.343 1.00 91.56 195 ASP A N 1
ATOM 1621 C CA . ASP A 1 195 ? 12.999 -9.051 -0.115 1.00 91.56 195 ASP A CA 1
ATOM 1622 C C . ASP A 1 195 ? 12.270 -8.049 0.783 1.00 91.56 195 ASP A C 1
ATOM 1624 O O . ASP A 1 195 ? 11.043 -8.060 0.928 1.00 91.56 195 ASP A O 1
ATOM 1628 N N . SER A 1 196 ? 13.044 -7.101 1.312 1.00 91.56 196 SER A N 1
ATOM 1629 C CA . SER A 1 196 ? 12.594 -6.077 2.262 1.00 91.56 196 SER A CA 1
ATOM 1630 C C . SER A 1 196 ? 11.332 -5.321 1.846 1.00 91.56 196 SER A C 1
ATOM 1632 O O . SER A 1 196 ? 10.494 -5.028 2.700 1.00 91.56 196 SER A O 1
ATOM 1634 N N . GLN A 1 197 ? 11.152 -5.072 0.546 1.00 90.12 197 GLN A N 1
ATOM 1635 C CA . GLN A 1 197 ? 9.975 -4.398 -0.015 1.00 90.12 197 GLN A CA 1
ATOM 1636 C C . GLN A 1 197 ? 8.638 -5.061 0.356 1.00 90.12 197 GLN A C 1
ATOM 1638 O O . GLN A 1 197 ? 7.633 -4.372 0.495 1.00 90.12 197 GLN A O 1
ATOM 1643 N N . TYR A 1 198 ? 8.606 -6.378 0.583 1.00 93.56 198 TYR A N 1
ATOM 1644 C CA . TYR A 1 198 ? 7.368 -7.096 0.901 1.00 93.56 198 TYR A CA 1
ATOM 1645 C C . TYR A 1 198 ? 6.881 -6.886 2.342 1.00 93.56 198 TYR A C 1
ATOM 1647 O O . TYR A 1 198 ? 5.729 -7.217 2.636 1.00 93.56 198 TYR A O 1
ATOM 1655 N N . TYR A 1 199 ? 7.721 -6.378 3.254 1.00 93.44 199 TYR A N 1
ATOM 1656 C CA . TYR A 1 199 ? 7.399 -6.344 4.688 1.00 93.44 199 TYR A CA 1
ATOM 1657 C C . TYR A 1 199 ? 7.786 -5.061 5.430 1.00 93.44 199 TYR A C 1
ATOM 1659 O O . TYR A 1 199 ? 7.281 -4.824 6.522 1.00 93.44 199 TYR A O 1
ATOM 1667 N N . ASN A 1 200 ? 8.660 -4.211 4.906 1.00 91.12 200 ASN A N 1
ATOM 1668 C CA . ASN A 1 200 ? 9.135 -3.041 5.655 1.00 91.12 200 ASN A CA 1
ATOM 1669 C C . ASN A 1 200 ? 8.113 -1.889 5.756 1.00 91.12 200 ASN A C 1
ATOM 1671 O O . ASN A 1 200 ? 8.168 -1.113 6.706 1.00 91.12 200 ASN A O 1
ATOM 1675 N N . THR A 1 201 ? 7.162 -1.785 4.824 1.00 92.38 201 THR A N 1
ATOM 1676 C CA . THR A 1 201 ? 6.154 -0.707 4.789 1.00 92.38 201 THR A CA 1
ATOM 1677 C C . THR A 1 201 ? 4.782 -1.126 5.321 1.00 92.38 201 THR A C 1
ATOM 1679 O O . THR A 1 201 ? 3.915 -0.276 5.529 1.00 92.38 201 THR A O 1
ATOM 1682 N N . VAL A 1 202 ? 4.556 -2.416 5.598 1.00 95.94 202 VAL A N 1
ATOM 1683 C CA . VAL A 1 202 ? 3.225 -2.918 5.994 1.00 95.94 202 VAL A CA 1
ATOM 1684 C C . VAL A 1 202 ? 2.785 -2.429 7.377 1.00 95.94 202 VAL A C 1
ATOM 1686 O O . VAL A 1 202 ? 1.590 -2.302 7.635 1.00 95.94 202 VAL A O 1
ATOM 1689 N N . LEU A 1 203 ? 3.722 -2.047 8.254 1.00 95.69 203 LEU A N 1
ATOM 1690 C CA . LEU A 1 203 ? 3.390 -1.403 9.532 1.00 95.69 203 LEU A CA 1
ATOM 1691 C C . LEU A 1 203 ? 2.706 -0.043 9.347 1.00 95.69 203 LEU A C 1
ATOM 1693 O O . LEU A 1 203 ? 1.920 0.358 10.204 1.00 95.69 203 LEU A O 1
ATOM 1697 N N . CYS A 1 204 ? 2.919 0.643 8.218 1.00 96.12 204 CYS A N 1
ATOM 1698 C CA . CYS A 1 204 ? 2.194 1.874 7.905 1.00 96.12 204 CYS A CA 1
ATOM 1699 C C . CYS A 1 204 ? 0.688 1.620 7.773 1.00 96.12 204 CYS A C 1
ATOM 1701 O O . CYS A 1 204 ? -0.105 2.473 8.165 1.00 96.12 204 CYS A O 1
ATOM 1703 N N . TYR A 1 205 ? 0.278 0.440 7.295 1.00 97.75 205 TYR A N 1
ATOM 1704 C CA . TYR A 1 205 ? -1.132 0.053 7.257 1.00 97.75 205 TYR A CA 1
ATOM 1705 C C . TYR A 1 205 ? -1.715 -0.066 8.669 1.00 97.75 205 TYR A C 1
ATOM 1707 O O . TYR A 1 205 ? -2.754 0.533 8.955 1.00 97.75 205 TYR A O 1
ATOM 1715 N N . ALA A 1 206 ? -1.018 -0.768 9.572 1.00 97.12 206 ALA A N 1
ATOM 1716 C CA . ALA A 1 206 ? -1.418 -0.866 10.976 1.00 97.12 206 ALA A CA 1
ATOM 1717 C C . ALA A 1 206 ? -1.506 0.524 11.620 1.00 97.12 206 ALA A C 1
ATOM 1719 O O . ALA A 1 206 ? -2.516 0.857 12.240 1.00 97.12 206 ALA A O 1
ATOM 1720 N N . PHE A 1 207 ? -0.497 1.371 11.404 1.00 96.31 207 PHE A N 1
ATOM 1721 C CA . PHE A 1 207 ? -0.492 2.749 11.890 1.00 96.31 207 PHE A CA 1
ATOM 1722 C C . PHE A 1 207 ? -1.701 3.546 11.378 1.00 96.31 207 PHE A C 1
ATOM 1724 O O . PHE A 1 207 ? -2.324 4.269 12.150 1.00 96.31 207 PHE A O 1
ATOM 1731 N N . GLY A 1 208 ? -2.103 3.354 10.118 1.00 96.88 208 GLY A N 1
ATOM 1732 C CA . GLY A 1 208 ? -3.319 3.942 9.551 1.00 96.88 208 GLY A CA 1
ATOM 1733 C C . GLY A 1 208 ? -4.598 3.513 10.268 1.00 96.88 208 GLY A C 1
ATOM 1734 O O . GLY A 1 208 ? -5.456 4.354 10.544 1.00 96.88 208 GLY A O 1
ATOM 1735 N N . LEU A 1 209 ? -4.717 2.226 10.615 1.00 97.44 209 LEU A N 1
ATOM 1736 C CA . LEU A 1 209 ? -5.853 1.719 11.392 1.00 97.44 209 LEU A CA 1
ATOM 1737 C C . LEU A 1 209 ? -5.910 2.380 12.783 1.00 97.44 209 LEU A C 1
ATOM 1739 O O . LEU A 1 209 ? -6.948 2.914 13.173 1.00 97.44 209 LEU A O 1
ATOM 1743 N N . TRP A 1 210 ? -4.791 2.390 13.514 1.00 97.12 210 TRP A N 1
ATOM 1744 C CA . TRP A 1 210 ? -4.703 2.991 14.852 1.00 97.12 210 TRP A CA 1
ATOM 1745 C C . TRP A 1 210 ? -4.965 4.498 14.829 1.00 97.12 210 TRP A C 1
ATOM 1747 O O . TRP A 1 210 ? -5.712 5.018 15.664 1.00 97.12 210 TRP A O 1
ATOM 1757 N N . TYR A 1 211 ? -4.404 5.194 13.838 1.00 94.81 211 TYR A N 1
ATOM 1758 C CA . TYR A 1 211 ? -4.593 6.627 13.661 1.00 94.81 211 TYR A CA 1
ATOM 1759 C C . TYR A 1 211 ? -6.070 6.986 13.482 1.00 94.81 211 TYR A C 1
ATOM 1761 O O . TYR A 1 211 ? -6.517 7.965 14.065 1.00 94.81 211 TYR A O 1
ATOM 1769 N N . ALA A 1 212 ? -6.864 6.187 12.760 1.00 94.56 212 ALA A N 1
ATOM 1770 C CA . ALA A 1 212 ? -8.287 6.478 12.555 1.00 94.56 212 ALA A CA 1
ATOM 1771 C C . ALA A 1 212 ? -9.092 6.579 13.865 1.00 94.56 212 ALA A C 1
ATOM 1773 O O . ALA A 1 212 ? -9.959 7.445 13.980 1.00 94.56 212 ALA A O 1
ATOM 1774 N N . ILE A 1 213 ? -8.789 5.748 14.867 1.00 93.00 213 ILE A N 1
ATOM 1775 C CA . ILE A 1 213 ? -9.428 5.836 16.193 1.00 93.00 213 ILE A CA 1
ATOM 1776 C C . ILE A 1 213 ? -8.838 6.968 17.017 1.00 93.00 213 ILE A C 1
ATOM 1778 O O . ILE A 1 213 ? -9.566 7.700 17.692 1.00 93.00 213 ILE A O 1
ATOM 1782 N N . ALA A 1 214 ? -7.514 7.107 16.986 1.00 90.69 214 ALA A N 1
ATOM 1783 C CA . ALA A 1 214 ? -6.828 8.133 17.752 1.00 90.69 214 ALA A CA 1
ATOM 1784 C C . ALA A 1 214 ? -7.119 9.543 17.221 1.00 90.69 214 ALA A C 1
ATOM 1786 O O . ALA A 1 214 ? -7.016 10.489 17.999 1.00 90.69 214 ALA A O 1
ATOM 1787 N N . LYS A 1 215 ? -7.539 9.686 15.954 1.00 87.81 215 LYS A N 1
ATOM 1788 C CA . LYS A 1 215 ? -7.738 10.960 15.251 1.00 87.81 215 LYS A CA 1
ATOM 1789 C C . LYS A 1 215 ? -8.479 11.975 16.112 1.00 87.81 215 LYS A C 1
ATOM 1791 O O . LYS A 1 215 ? -7.912 13.005 16.426 1.00 87.81 215 LYS A O 1
ATOM 1796 N N . LYS A 1 216 ? -9.671 11.650 16.625 1.00 81.31 216 LYS A N 1
ATOM 1797 C CA . LYS A 1 216 ? -10.452 12.596 17.450 1.00 81.31 216 LYS A CA 1
ATOM 1798 C C . LYS A 1 216 ? -9.682 13.099 18.684 1.00 81.31 216 LYS A C 1
ATOM 1800 O O . LYS A 1 216 ? -9.800 14.259 19.057 1.00 81.31 216 LYS A O 1
ATOM 1805 N N . LYS A 1 217 ? -8.888 12.236 19.329 1.00 81.50 217 LYS A N 1
ATOM 1806 C CA . LYS A 1 217 ? -8.065 12.613 20.493 1.00 81.50 217 LYS A CA 1
ATOM 1807 C C . LYS A 1 217 ? -6.836 13.428 20.089 1.00 81.50 217 LYS A C 1
ATOM 1809 O O . LYS A 1 217 ? -6.462 14.343 20.816 1.00 81.50 217 LYS A O 1
ATOM 1814 N N . ILE A 1 218 ? -6.211 13.073 18.968 1.00 80.88 218 ILE A N 1
ATOM 1815 C CA . ILE A 1 218 ? -5.061 13.777 18.390 1.00 80.88 218 ILE A CA 1
ATOM 1816 C C . ILE A 1 218 ? -5.487 15.190 17.997 1.00 80.88 218 ILE A C 1
ATOM 1818 O O . ILE A 1 218 ? -4.870 16.149 18.443 1.00 80.88 218 ILE A O 1
ATOM 1822 N N . ASP A 1 219 ? -6.584 15.312 17.259 1.00 77.81 219 ASP A N 1
ATOM 1823 C CA . ASP A 1 219 ? -7.156 16.574 16.799 1.00 77.81 219 ASP A CA 1
ATOM 1824 C C . ASP A 1 219 ? -7.429 17.502 17.987 1.00 77.81 219 ASP A C 1
ATOM 1826 O O . ASP A 1 219 ? -6.914 18.613 18.038 1.00 77.81 219 ASP A O 1
ATOM 1830 N N . ASN A 1 220 ? -8.123 17.008 19.016 1.00 71.44 220 ASN A N 1
ATOM 1831 C CA . ASN A 1 220 ? -8.453 17.810 20.195 1.00 71.44 220 ASN A CA 1
ATOM 1832 C C . ASN A 1 220 ? -7.227 18.259 21.010 1.00 71.44 220 ASN A C 1
ATOM 1834 O O . ASN A 1 220 ? -7.279 19.304 21.648 1.00 71.44 220 ASN A O 1
ATOM 1838 N N . LYS A 1 221 ? -6.137 17.480 21.038 1.00 69.25 221 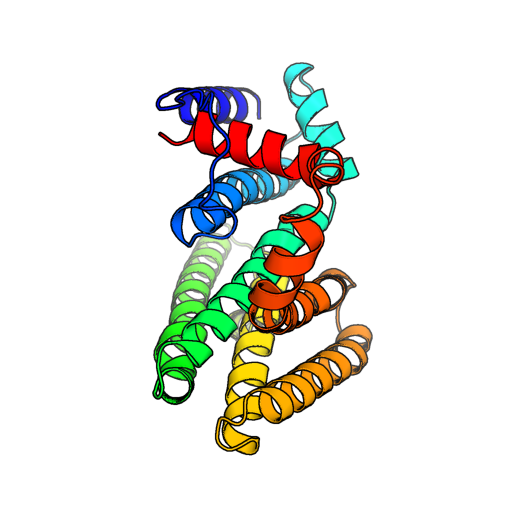LYS A N 1
ATOM 1839 C CA . LYS A 1 221 ? -4.924 17.831 21.802 1.00 69.25 221 LYS A CA 1
ATOM 1840 C C . LYS A 1 221 ? -3.934 18.680 21.008 1.00 69.25 221 LYS A C 1
ATOM 1842 O O . LYS A 1 221 ? -3.262 19.523 21.593 1.00 69.25 221 LYS A O 1
ATOM 1847 N N . ILE A 1 222 ? -3.808 18.425 19.709 1.00 63.03 222 ILE A N 1
ATOM 1848 C CA . ILE A 1 222 ? -2.782 19.029 18.852 1.00 63.03 222 ILE A CA 1
ATOM 1849 C C . ILE A 1 222 ? -3.321 20.273 18.143 1.00 63.03 222 ILE A C 1
ATOM 1851 O O . ILE A 1 222 ? -2.612 21.272 18.099 1.00 63.03 222 ILE A O 1
ATOM 1855 N N . LEU A 1 223 ? -4.564 20.263 17.646 1.00 57.84 223 LEU A N 1
ATOM 1856 C CA . LEU A 1 223 ? -5.140 21.419 16.939 1.00 57.84 223 LEU A CA 1
ATOM 1857 C C . LEU A 1 223 ? -5.651 22.514 17.879 1.00 57.84 223 LEU A C 1
ATOM 1859 O O . LEU A 1 223 ? -5.790 23.655 17.458 1.00 57.84 223 LEU A O 1
ATOM 1863 N N . TYR A 1 224 ? -5.896 22.196 19.154 1.00 47.22 224 TYR A N 1
ATOM 1864 C CA . TYR A 1 224 ? -6.246 23.202 20.162 1.00 47.22 224 TYR A CA 1
ATOM 1865 C C . TYR A 1 224 ? -5.021 23.996 20.648 1.00 47.22 224 TYR A C 1
ATOM 1867 O O . TYR A 1 224 ? -5.152 25.118 21.130 1.00 47.22 224 TYR A O 1
ATOM 1875 N N . ASN A 1 225 ? -3.811 23.436 20.517 1.00 45.97 225 ASN A N 1
ATOM 1876 C CA . ASN A 1 225 ? -2.585 24.083 20.968 1.00 45.97 225 ASN A CA 1
ATOM 1877 C C . ASN A 1 225 ? -1.918 24.804 19.788 1.00 45.97 225 ASN A C 1
ATOM 1879 O O . ASN A 1 225 ? -1.213 24.196 18.980 1.00 45.97 225 ASN A O 1
ATOM 1883 N N . ASN A 1 226 ? -2.161 26.114 19.695 1.00 48.34 226 ASN A N 1
ATOM 1884 C CA . ASN A 1 226 ? -1.920 26.974 18.531 1.00 48.34 226 ASN A CA 1
ATOM 1885 C C . ASN A 1 226 ? -0.449 27.116 18.059 1.00 48.34 226 ASN A C 1
ATOM 1887 O O . ASN A 1 226 ? -0.163 27.921 17.179 1.00 48.34 226 ASN A O 1
ATOM 1891 N N . ASN A 1 227 ? 0.482 26.324 18.598 1.00 41.84 227 ASN A N 1
ATOM 1892 C CA . ASN A 1 227 ? 1.920 26.398 18.320 1.00 41.84 227 ASN A CA 1
ATOM 1893 C C . ASN A 1 227 ? 2.472 25.210 17.506 1.00 41.84 227 ASN A C 1
ATOM 1895 O O . ASN A 1 227 ? 3.602 25.273 17.031 1.00 41.84 227 ASN A O 1
ATOM 1899 N N . TRP A 1 228 ? 1.695 24.140 17.282 1.00 42.38 228 TRP A N 1
ATOM 1900 C CA . TRP A 1 228 ? 2.161 22.949 16.538 1.00 42.38 228 TRP A CA 1
ATOM 1901 C C . TRP A 1 228 ? 1.797 22.945 15.043 1.00 42.38 228 TRP A C 1
ATOM 1903 O O . TRP A 1 228 ? 2.181 22.026 14.315 1.00 42.38 228 TRP A O 1
ATOM 1913 N N . TRP A 1 229 ? 1.149 24.008 14.550 1.00 42.09 229 TRP A N 1
ATOM 1914 C CA . TRP A 1 229 ? 0.871 24.231 13.120 1.00 42.09 229 TRP A CA 1
ATOM 1915 C C . TRP A 1 229 ? 2.138 24.231 12.251 1.00 42.09 229 TRP A C 1
ATOM 1917 O O . TRP A 1 229 ? 2.068 23.941 11.059 1.00 42.09 229 TRP A O 1
ATOM 1927 N N . ILE A 1 230 ? 3.295 24.524 12.853 1.00 41.84 230 ILE A N 1
ATOM 1928 C CA . ILE A 1 230 ? 4.600 24.599 12.186 1.00 41.84 230 ILE A CA 1
ATOM 1929 C C . ILE A 1 230 ? 5.193 23.195 11.959 1.00 41.84 230 ILE A C 1
ATOM 1931 O O . ILE A 1 230 ? 5.787 22.944 10.914 1.00 41.84 230 ILE A O 1
ATOM 1935 N N . ALA A 1 231 ? 4.955 22.231 12.859 1.00 40.62 231 ALA A N 1
ATOM 1936 C CA . ALA A 1 231 ? 5.469 20.860 12.721 1.00 40.62 231 ALA A CA 1
ATOM 1937 C C . ALA A 1 231 ? 4.746 20.058 11.620 1.00 40.62 231 ALA A C 1
ATOM 1939 O O . ALA A 1 231 ? 5.345 19.209 10.963 1.00 40.62 231 ALA A O 1
ATOM 1940 N N . TRP A 1 232 ? 3.473 20.376 11.362 1.00 40.72 232 TRP A N 1
ATOM 1941 C CA . TRP A 1 232 ? 2.726 19.887 10.195 1.00 40.72 232 TRP A CA 1
ATOM 1942 C C . TRP A 1 232 ? 2.827 20.842 9.002 1.00 40.72 232 TRP A C 1
ATOM 1944 O O . TRP A 1 232 ? 2.139 20.635 8.007 1.00 40.72 232 TRP A O 1
ATOM 1954 N N . GLY A 1 233 ? 3.722 21.836 9.044 1.00 39.00 233 GLY A N 1
ATOM 1955 C CA . GLY A 1 233 ? 4.017 22.732 7.927 1.00 39.00 233 GLY A CA 1
ATOM 1956 C C . GLY A 1 233 ? 4.412 21.977 6.658 1.00 39.00 233 GLY A C 1
ATOM 1957 O O . GLY A 1 233 ? 4.026 22.391 5.580 1.00 39.00 233 GLY A O 1
ATOM 1958 N N . GLY A 1 234 ? 5.046 20.804 6.765 1.00 39.75 234 GLY A N 1
ATOM 1959 C CA . GLY A 1 234 ? 5.297 19.926 5.615 1.00 39.75 234 GLY A CA 1
ATOM 1960 C C . GLY A 1 234 ? 4.024 19.309 5.029 1.00 39.75 234 GLY A C 1
ATOM 1961 O O . GLY A 1 234 ? 3.911 19.184 3.817 1.00 39.75 234 GLY A O 1
ATOM 1962 N N . GLN A 1 235 ? 3.033 18.983 5.863 1.00 40.12 235 GLN A N 1
ATOM 1963 C CA . GLN A 1 235 ? 1.730 18.488 5.419 1.00 40.12 235 GLN A CA 1
ATOM 1964 C C . GLN A 1 235 ? 0.765 19.598 5.025 1.00 40.12 235 GLN A C 1
ATOM 1966 O O . GLN A 1 235 ? -0.119 19.322 4.230 1.00 40.12 235 GLN A O 1
ATOM 1971 N N . ARG A 1 236 ? 0.935 20.824 5.533 1.00 39.91 236 ARG A N 1
ATOM 1972 C CA . ARG A 1 236 ? 0.232 22.021 5.072 1.00 39.91 236 ARG A CA 1
ATOM 1973 C C . ARG A 1 236 ? 0.854 22.559 3.796 1.00 39.91 236 ARG A C 1
ATOM 1975 O O . ARG A 1 236 ? 0.108 23.006 2.962 1.00 39.91 236 ARG A O 1
ATOM 1982 N N . LEU A 1 237 ? 2.162 22.437 3.586 1.00 36.97 237 LEU A N 1
ATOM 1983 C CA . LEU A 1 237 ? 2.815 22.694 2.303 1.00 36.97 237 LEU A CA 1
ATOM 1984 C C . LEU A 1 237 ? 2.480 21.602 1.301 1.00 36.97 237 LEU A C 1
ATOM 1986 O O . LEU A 1 237 ? 2.209 21.938 0.169 1.00 36.97 237 LEU A O 1
ATOM 1990 N N . LEU A 1 238 ? 2.423 20.322 1.686 1.00 37.62 238 LEU A N 1
ATOM 1991 C CA . LEU A 1 238 ? 1.912 19.265 0.808 1.00 37.62 238 LEU A CA 1
ATOM 1992 C C . LEU A 1 238 ? 0.406 19.386 0.601 1.00 37.62 238 LEU A C 1
ATOM 1994 O O . LEU A 1 238 ? -0.028 19.177 -0.512 1.00 37.62 238 LEU A O 1
ATOM 1998 N N . SER A 1 239 ? -0.409 19.730 1.598 1.00 40.22 239 SER A N 1
ATOM 1999 C CA . SER A 1 239 ? -1.856 19.895 1.416 1.00 40.22 239 SER A CA 1
ATOM 2000 C C . SER A 1 239 ? -2.182 21.183 0.692 1.00 40.22 239 SER A C 1
ATOM 2002 O O . SER A 1 239 ? -3.038 21.147 -0.171 1.00 40.22 239 SER A O 1
ATOM 2004 N N . GLN A 1 240 ? -1.484 22.284 0.965 1.00 39.62 240 GLN A N 1
ATOM 2005 C CA . GLN A 1 240 ? -1.552 23.501 0.175 1.00 39.62 240 GLN A CA 1
ATOM 2006 C C . GLN A 1 240 ? -1.030 23.200 -1.206 1.00 39.62 240 GLN A C 1
ATOM 2008 O O . GLN A 1 240 ? -1.774 23.473 -2.106 1.00 39.62 240 GLN A O 1
ATOM 2013 N N . PHE A 1 241 ? 0.121 22.571 -1.427 1.00 39.34 241 PHE A N 1
ATOM 2014 C CA . PHE A 1 241 ? 0.591 22.214 -2.770 1.00 39.34 241 PHE A CA 1
ATOM 2015 C C . PHE A 1 241 ? -0.400 21.295 -3.492 1.00 39.34 241 PHE A C 1
ATOM 2017 O O . PHE A 1 241 ? -0.823 21.629 -4.580 1.00 39.34 241 PHE A O 1
ATOM 2024 N N . VAL A 1 242 ? -0.868 20.205 -2.880 1.00 42.53 242 VAL A N 1
ATOM 2025 C CA . VAL A 1 242 ? -1.839 19.255 -3.459 1.00 42.53 242 VAL A CA 1
ATOM 2026 C C . VAL A 1 242 ? -3.191 19.925 -3.731 1.00 42.53 242 VAL A C 1
ATOM 2028 O O . VAL A 1 242 ? -3.752 19.756 -4.804 1.00 42.53 242 VAL A O 1
ATOM 2031 N N . HIS A 1 243 ? -3.719 20.715 -2.800 1.00 42.41 243 HIS A N 1
ATOM 2032 C CA . HIS A 1 243 ? -4.976 21.453 -2.971 1.00 42.41 243 HIS A CA 1
ATOM 2033 C C . HIS A 1 243 ? -4.804 22.658 -3.911 1.00 42.41 243 HIS A C 1
ATOM 2035 O O . HIS A 1 243 ? -5.740 23.035 -4.608 1.00 42.41 243 HIS A O 1
ATOM 2041 N N . THR A 1 244 ? -3.588 23.205 -3.969 1.00 40.81 244 THR A N 1
ATOM 2042 C CA . THR A 1 244 ? -3.127 24.221 -4.920 1.00 40.81 244 THR A CA 1
ATOM 2043 C C . THR A 1 244 ? -2.927 23.641 -6.290 1.00 40.81 244 THR A C 1
ATOM 2045 O O . THR A 1 244 ? -2.937 24.432 -7.198 1.00 40.81 244 THR A O 1
ATOM 2048 N N . VAL A 1 245 ? -2.792 22.324 -6.452 1.00 36.34 245 VAL A N 1
ATOM 2049 C CA . VAL A 1 245 ? -2.513 21.600 -7.704 1.00 36.34 245 VAL A CA 1
ATOM 2050 C C . VAL A 1 245 ? -3.764 20.960 -8.317 1.00 36.34 245 VAL A C 1
ATOM 2052 O O . VAL A 1 245 ? -3.782 20.714 -9.516 1.00 36.34 245 VAL A O 1
ATOM 2055 N N . VAL A 1 246 ? -4.817 20.687 -7.535 1.00 39.53 246 VAL A N 1
ATOM 2056 C CA . VAL A 1 246 ? -5.910 19.790 -7.977 1.00 39.53 246 VAL A CA 1
ATOM 2057 C C . VAL A 1 246 ? -7.321 20.429 -8.030 1.00 39.53 246 VAL A C 1
ATOM 2059 O O . VAL A 1 246 ? -8.249 19.784 -8.520 1.00 39.53 246 VAL A O 1
ATOM 2062 N N . MET A 1 247 ? -7.517 21.690 -7.615 1.00 36.84 247 MET A N 1
ATOM 2063 C CA . MET A 1 247 ? -8.782 22.444 -7.821 1.00 36.84 247 MET A CA 1
ATOM 2064 C C . MET A 1 247 ? -8.664 23.535 -8.880 1.00 36.84 247 MET A C 1
ATOM 2066 O O . MET A 1 247 ? -9.643 23.775 -9.639 1.00 36.84 247 MET A O 1
#

Radius of gyration: 20.09 Å; chains: 1; bounding box: 43×54×50 Å

Sequence (247 aa):
MTIVLITVFFLILWRSRICNNGYDGYMSREQTQMINGIFIILVFLRHFNQYVQLNAVIEVPFLYLNKIFGQLIVTTFMFYSGYGVMTSIMKEHNYVNRMPRRRIFKTMLLFDIAICLYVVMNLCLNIEMTWKQIILSFVGWEGVGNSTWYILAILMMYSFTYVGFRISRNDLIKGLLITTFFIAGYILVIRKFKDSQYYNTVLCYAFGLWYAIAKKKIDNKILYNNNWWIAWGGQRLLSQFVHTVVM

Foldseek 3Di:
DVVLVVVVVCLLAVAFAFDPDFDPCVLPPVLLVLLLVVLVSLVVVVVVCVVDDDDDPVCVVSVVVCVVCVLVSCLSVLLNLLLVLLLCLVVPVCSLVCLCVPPQVVLLVVQLVVLVVLVVVCVVVVNDDDPVQSVCVSCLNHHSPDRSLSSNLVSQLSVLLSVLCVVVVNPLVSSLVSSVVSLVVCLVPVVVPDDPSNRVSNVSSSVSNVCNVCVVVCCVVQVVPPPCVVVCVVVSCVSSSSNSRHD

pLDDT: mean 83.14, std 17.4, range [36.34, 98.5]